Protein AF-A0A936IES3-F1 (afdb_monomer)

Radius of gyration: 21.07 Å; Cα contacts (8 Å, |Δi|>4): 165; chains: 1; bounding box: 53×54×76 Å

Structure (mmCIF, N/CA/C/O backbone):
data_AF-A0A936IES3-F1
#
_entry.id   AF-A0A936IES3-F1
#
loop_
_atom_site.group_PDB
_atom_site.id
_atom_site.type_symbol
_atom_site.label_atom_id
_atom_site.label_alt_id
_atom_site.label_comp_id
_atom_site.label_asym_id
_atom_site.label_entity_id
_atom_site.label_seq_id
_atom_site.pdbx_PDB_ins_code
_atom_site.Cartn_x
_atom_site.Cartn_y
_atom_site.Cartn_z
_atom_site.occupancy
_atom_site.B_iso_or_equiv
_atom_site.auth_seq_id
_atom_site.auth_comp_id
_atom_site.auth_asym_id
_atom_site.auth_atom_id
_atom_site.pdbx_PDB_model_num
ATOM 1 N N . MET A 1 1 ? 3.572 10.611 -37.520 1.00 47.16 1 MET A N 1
ATOM 2 C CA . MET A 1 1 ? 3.805 11.588 -36.434 1.00 47.16 1 MET A CA 1
ATOM 3 C C . MET A 1 1 ? 3.604 10.868 -35.112 1.00 47.16 1 MET A C 1
ATOM 5 O O . MET A 1 1 ? 2.482 10.482 -34.821 1.00 47.16 1 MET A O 1
ATOM 9 N N . ALA A 1 2 ? 4.682 10.572 -34.383 1.00 40.44 2 ALA A N 1
ATOM 10 C CA . ALA A 1 2 ? 4.589 9.908 -33.083 1.00 40.44 2 ALA A CA 1
ATOM 11 C C . ALA A 1 2 ? 4.249 10.953 -32.003 1.00 40.44 2 ALA A C 1
ATOM 13 O O . ALA A 1 2 ? 4.880 12.013 -32.000 1.00 40.44 2 ALA A O 1
ATOM 14 N N . PRO A 1 3 ? 3.271 10.705 -31.114 1.00 46.50 3 PRO A N 1
ATOM 15 C CA . PRO A 1 3 ? 2.960 11.635 -30.038 1.00 46.50 3 PRO A CA 1
ATOM 16 C C . PRO A 1 3 ? 4.157 11.778 -29.089 1.00 46.50 3 PRO A C 1
ATOM 18 O O . PRO A 1 3 ? 4.826 10.804 -28.738 1.00 46.50 3 PRO A O 1
ATOM 21 N N . SER A 1 4 ? 4.437 13.026 -28.713 1.00 42.66 4 SER A N 1
ATOM 22 C CA . SER A 1 4 ? 5.513 13.419 -27.803 1.00 42.66 4 SER A CA 1
ATOM 23 C C . SER A 1 4 ? 5.377 12.701 -26.458 1.00 42.66 4 SER A C 1
ATOM 25 O O . SER A 1 4 ? 4.359 12.830 -25.781 1.00 42.66 4 SER A O 1
ATOM 27 N N . ARG A 1 5 ? 6.430 11.982 -26.052 1.00 46.66 5 ARG A N 1
ATOM 28 C CA . ARG A 1 5 ? 6.528 11.235 -24.780 1.00 46.66 5 ARG A CA 1
ATOM 29 C C . ARG A 1 5 ? 6.300 12.108 -23.533 1.00 46.66 5 ARG A C 1
ATOM 31 O O . ARG A 1 5 ? 5.973 11.582 -22.477 1.00 46.66 5 ARG A O 1
ATOM 38 N N . PHE A 1 6 ? 6.405 13.431 -23.662 1.00 43.34 6 PHE A N 1
ATOM 39 C CA . PHE A 1 6 ? 6.117 14.380 -22.584 1.00 43.34 6 PHE A CA 1
ATOM 40 C C . PHE A 1 6 ? 4.616 14.571 -22.318 1.00 43.34 6 PHE A C 1
ATOM 42 O O . PHE A 1 6 ? 4.235 14.908 -21.200 1.00 43.34 6 PHE A O 1
ATOM 49 N N . ALA A 1 7 ? 3.751 14.316 -23.304 1.00 46.78 7 ALA A N 1
ATOM 50 C CA . ALA A 1 7 ? 2.308 14.502 -23.146 1.00 46.78 7 ALA A CA 1
ATOM 51 C C . ALA A 1 7 ? 1.671 13.435 -22.235 1.00 46.78 7 ALA A C 1
ATOM 53 O O . ALA A 1 7 ? 0.741 13.731 -21.490 1.00 46.78 7 ALA A O 1
ATOM 54 N N . THR A 1 8 ? 2.190 12.204 -22.252 1.00 49.03 8 THR A N 1
ATOM 55 C CA . THR A 1 8 ? 1.619 11.081 -21.489 1.00 49.03 8 THR A CA 1
ATOM 56 C C . THR A 1 8 ? 1.928 11.181 -19.994 1.00 49.03 8 THR A C 1
ATOM 58 O O . THR A 1 8 ? 1.065 10.910 -19.164 1.00 49.03 8 THR A O 1
ATOM 61 N N . LEU A 1 9 ? 3.132 11.640 -19.640 1.00 49.75 9 LEU A N 1
ATOM 62 C CA . LEU A 1 9 ? 3.552 11.797 -18.244 1.00 49.75 9 LEU A CA 1
ATOM 63 C C . LEU A 1 9 ? 2.843 12.989 -17.575 1.00 49.75 9 LEU A C 1
ATOM 65 O O . LEU A 1 9 ? 2.409 12.891 -16.430 1.00 49.75 9 LEU A O 1
ATOM 69 N N . ALA A 1 10 ? 2.620 14.077 -18.323 1.00 47.81 10 ALA A N 1
ATOM 70 C CA . ALA A 1 10 ? 1.832 15.219 -17.859 1.00 47.81 10 ALA A CA 1
ATOM 71 C C . ALA A 1 10 ? 0.357 14.854 -17.595 1.00 47.81 10 ALA A C 1
ATOM 73 O O . ALA A 1 10 ? -0.223 15.322 -16.616 1.00 47.81 10 ALA A O 1
ATOM 74 N N . ALA A 1 11 ? -0.238 13.984 -18.418 1.00 50.16 11 ALA A N 1
ATOM 75 C CA . ALA A 1 11 ? -1.617 13.532 -18.229 1.00 50.16 11 ALA A CA 1
ATOM 76 C C . ALA A 1 11 ? -1.787 12.655 -16.973 1.00 50.16 11 ALA A C 1
ATOM 78 O O . ALA A 1 11 ? -2.751 12.833 -16.232 1.00 50.16 11 ALA A O 1
ATOM 79 N N . ALA A 1 12 ? -0.833 11.762 -16.685 1.00 54.44 12 ALA A N 1
ATOM 80 C CA . ALA A 1 12 ? -0.876 10.921 -15.486 1.00 54.44 12 ALA A CA 1
ATOM 81 C C . ALA A 1 12 ? -0.745 11.745 -14.189 1.00 54.44 12 ALA A C 1
ATOM 83 O O . ALA A 1 12 ? -1.506 11.540 -13.243 1.00 54.44 12 ALA A O 1
ATOM 84 N N . VAL A 1 13 ? 0.156 12.737 -14.170 1.00 59.19 13 VAL A N 1
ATOM 85 C CA . VAL A 1 13 ? 0.314 13.658 -13.027 1.00 59.19 13 VAL A CA 1
ATOM 86 C C . VAL A 1 13 ? -0.929 14.536 -12.843 1.00 59.19 13 VAL A C 1
ATOM 88 O O . VAL A 1 13 ? -1.364 14.752 -11.712 1.00 59.19 13 VAL A O 1
ATOM 91 N N . ALA A 1 14 ? -1.552 14.994 -13.935 1.00 54.97 14 ALA A N 1
ATOM 92 C CA . ALA A 1 14 ? -2.797 15.759 -13.877 1.00 54.97 14 ALA A CA 1
ATOM 93 C C . ALA A 1 14 ? -3.980 14.922 -13.353 1.00 54.97 14 ALA A C 1
ATOM 95 O O . ALA A 1 14 ? -4.742 15.411 -12.521 1.00 54.97 14 ALA A O 1
ATOM 96 N N . CYS A 1 15 ? -4.105 13.650 -13.757 1.00 57.28 15 CYS A N 1
ATOM 97 C CA . CYS A 1 15 ? -5.107 12.735 -13.196 1.00 57.28 15 CYS A CA 1
ATOM 98 C C . CYS A 1 15 ? -4.907 12.525 -11.690 1.00 57.28 15 CYS A C 1
ATOM 100 O O . CYS A 1 15 ? -5.875 12.582 -10.930 1.00 57.28 15 CYS A O 1
ATOM 102 N N . LEU A 1 16 ? -3.659 12.354 -11.243 1.00 55.56 16 LEU A N 1
ATOM 103 C CA . LEU A 1 16 ? -3.350 12.200 -9.822 1.00 55.56 16 LEU A CA 1
ATOM 104 C C . LEU A 1 16 ? -3.685 13.477 -9.027 1.00 55.56 16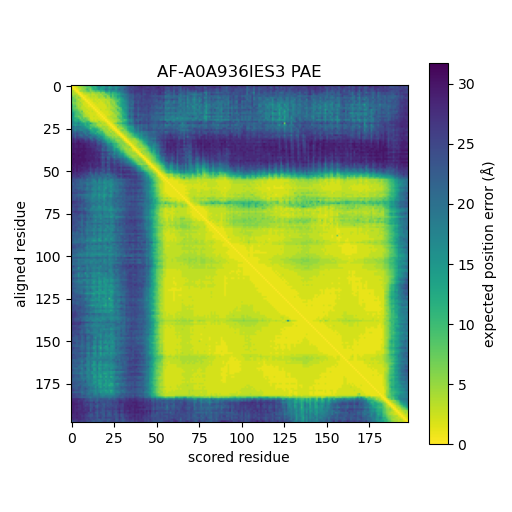 LEU A C 1
ATOM 106 O O . LEU A 1 16 ? -4.281 13.397 -7.954 1.00 55.56 16 LEU A O 1
ATOM 110 N N . ALA A 1 17 ? -3.389 14.658 -9.578 1.00 59.81 17 ALA A N 1
ATOM 111 C CA . ALA A 1 17 ? -3.727 15.943 -8.964 1.00 59.81 17 ALA A CA 1
ATOM 112 C C . ALA A 1 17 ? -5.247 16.208 -8.918 1.00 59.81 17 ALA A C 1
ATOM 114 O O . ALA A 1 17 ? -5.748 16.706 -7.910 1.00 59.81 17 ALA A O 1
ATOM 115 N N . CYS A 1 18 ? -6.004 15.836 -9.957 1.00 60.12 18 CYS A N 1
ATOM 116 C CA . CYS A 1 18 ? -7.467 15.960 -9.969 1.00 60.12 18 CYS A CA 1
ATOM 117 C C . CYS A 1 18 ? -8.143 15.055 -8.930 1.00 60.12 18 CYS A C 1
ATOM 119 O O . CYS A 1 18 ? -9.108 15.481 -8.292 1.00 60.12 18 CYS A O 1
ATOM 121 N N . LEU A 1 19 ? -7.614 13.848 -8.704 1.00 60.72 19 LEU A N 1
ATOM 122 C CA . LEU A 1 19 ? -8.103 12.950 -7.651 1.00 60.72 19 LEU A CA 1
ATOM 123 C C . LEU A 1 19 ? -7.824 13.485 -6.239 1.00 60.72 19 LEU A C 1
ATOM 125 O O . LEU A 1 19 ? -8.585 13.183 -5.325 1.00 60.72 19 LEU A O 1
ATOM 129 N N . ILE A 1 20 ? -6.765 14.279 -6.055 1.00 60.19 20 ILE A N 1
ATOM 130 C CA . ILE A 1 20 ? -6.471 14.971 -4.788 1.00 60.19 20 ILE A CA 1
ATOM 131 C C . ILE A 1 20 ? -7.358 16.222 -4.631 1.00 60.19 20 ILE A C 1
ATOM 133 O O . ILE A 1 20 ? -7.807 16.537 -3.533 1.00 60.19 20 ILE A O 1
ATOM 137 N N . ALA A 1 21 ? -7.653 16.937 -5.721 1.00 59.59 21 ALA A N 1
ATOM 138 C CA . ALA A 1 21 ? -8.464 18.156 -5.683 1.00 59.59 21 ALA A CA 1
ATOM 139 C C . ALA A 1 21 ? -9.969 17.897 -5.471 1.00 59.59 21 ALA A C 1
ATOM 141 O O . ALA A 1 21 ? -10.636 18.717 -4.837 1.00 59.59 21 ALA A O 1
ATOM 142 N N . CYS A 1 22 ? -10.507 16.765 -5.945 1.00 51.69 22 CYS A N 1
ATOM 143 C CA . CYS A 1 22 ? -11.919 16.417 -5.730 1.00 51.69 22 CYS A CA 1
ATOM 144 C C . CYS A 1 22 ? -12.267 16.198 -4.245 1.00 51.69 22 CYS A C 1
ATOM 146 O O . CYS A 1 22 ? -13.392 16.484 -3.840 1.00 51.69 22 CYS A O 1
ATOM 148 N N . GLU A 1 23 ? -11.307 15.789 -3.407 1.00 52.31 23 GLU A N 1
ATOM 149 C CA . GLU A 1 23 ? -11.530 15.576 -1.965 1.00 52.31 23 GLU A CA 1
ATOM 150 C C . GLU A 1 23 ? -11.876 16.875 -1.221 1.00 52.31 23 GLU A C 1
ATOM 152 O O . GLU A 1 23 ? -12.692 16.854 -0.307 1.00 52.31 23 GLU A O 1
ATOM 157 N N . ARG A 1 24 ? -11.378 18.036 -1.673 1.00 50.72 24 ARG A N 1
ATOM 158 C CA . ARG A 1 24 ? -11.738 19.335 -1.072 1.00 50.72 24 ARG A CA 1
ATOM 159 C C . ARG A 1 24 ? -13.185 19.767 -1.321 1.00 50.72 24 ARG A C 1
ATOM 161 O O . ARG A 1 24 ? -13.640 20.713 -0.684 1.00 50.72 24 ARG A O 1
ATOM 168 N N . SER A 1 25 ? -13.881 19.127 -2.259 1.00 51.06 25 SER A N 1
ATOM 169 C CA . SER A 1 25 ? -15.266 19.478 -2.600 1.00 51.06 25 SER A CA 1
ATOM 170 C C . SER A 1 25 ? -16.288 18.557 -1.929 1.00 51.06 25 SER A C 1
ATOM 172 O O . SER A 1 25 ? -17.390 19.006 -1.642 1.00 51.06 25 SER A O 1
ATOM 174 N N . ALA A 1 26 ? -15.921 17.311 -1.609 1.00 50.59 26 ALA A N 1
ATOM 175 C CA . ALA A 1 26 ? -16.837 16.328 -1.023 1.00 50.59 26 ALA A CA 1
ATOM 176 C C . ALA A 1 26 ? -17.137 16.551 0.475 1.00 50.59 26 ALA A C 1
ATOM 178 O O . ALA A 1 26 ? -18.173 16.108 0.960 1.00 50.59 26 ALA A O 1
ATOM 179 N N . GLU A 1 27 ? -16.292 17.288 1.206 1.00 46.22 27 GLU A N 1
ATOM 180 C CA . GLU A 1 27 ? -16.551 17.663 2.611 1.00 46.22 27 GLU A CA 1
ATOM 181 C C . GLU A 1 27 ? -17.688 18.693 2.784 1.00 46.22 27 GLU A C 1
ATOM 183 O O . GLU A 1 27 ? -18.076 18.984 3.913 1.00 46.22 27 GLU A O 1
ATOM 188 N N . ARG A 1 28 ? -18.246 19.252 1.696 1.00 47.03 28 ARG A N 1
ATOM 189 C CA . ARG A 1 28 ? -19.305 20.277 1.765 1.00 47.03 28 ARG A CA 1
ATOM 190 C C . ARG A 1 28 ? -20.744 19.771 1.659 1.00 47.03 28 ARG A C 1
ATOM 192 O O . ARG A 1 28 ? -21.631 20.533 2.024 1.00 47.03 28 ARG A O 1
ATOM 199 N N . ASP A 1 29 ? -20.979 18.528 1.239 1.00 46.00 29 ASP A N 1
ATOM 200 C CA . ASP A 1 29 ? -22.331 18.081 0.851 1.00 46.00 29 ASP A CA 1
ATOM 201 C C . ASP A 1 29 ? -22.924 16.949 1.715 1.00 46.00 29 ASP A C 1
ATOM 203 O O . ASP A 1 29 ? -24.025 16.471 1.445 1.00 46.00 29 ASP A O 1
ATOM 207 N N . ALA A 1 30 ? -22.262 16.520 2.794 1.00 48.06 30 ALA A N 1
ATOM 208 C CA . ALA A 1 30 ? -22.782 15.466 3.673 1.00 48.06 30 ALA A CA 1
ATOM 209 C C . ALA A 1 30 ? -23.765 16.010 4.732 1.00 48.06 30 ALA A C 1
ATOM 211 O O . ALA A 1 30 ? -23.515 15.928 5.934 1.00 48.06 30 ALA A O 1
ATOM 212 N N . ALA A 1 31 ? -24.885 16.579 4.286 1.00 48.09 31 ALA A N 1
ATOM 213 C CA . ALA A 1 31 ? -25.998 16.964 5.152 1.00 48.09 31 ALA A CA 1
ATOM 214 C C . ALA A 1 31 ? -27.356 16.879 4.432 1.00 48.09 31 ALA A C 1
ATOM 216 O O . ALA A 1 31 ? -28.075 17.869 4.415 1.00 48.09 31 ALA A O 1
ATOM 217 N N . ASP A 1 32 ? -27.739 15.732 3.851 1.00 50.56 32 ASP A N 1
ATOM 218 C CA . ASP A 1 32 ? -29.171 15.425 3.672 1.00 50.56 32 ASP A CA 1
ATOM 219 C C . ASP A 1 32 ? -29.483 13.947 3.352 1.00 50.56 32 ASP A C 1
ATOM 221 O O . ASP A 1 32 ? -28.793 13.321 2.551 1.00 50.56 32 ASP A O 1
ATOM 225 N N . GLY A 1 33 ? -30.579 13.445 3.943 1.00 42.09 33 GLY A N 1
ATOM 226 C CA . GLY A 1 33 ? -31.349 12.241 3.569 1.00 42.09 33 GLY A CA 1
ATOM 227 C C . GLY A 1 33 ? -30.698 10.864 3.811 1.00 42.09 33 GLY A C 1
ATOM 228 O O . GLY A 1 33 ? -29.603 10.584 3.362 1.00 42.09 33 GLY A O 1
ATOM 229 N N . GLY A 1 34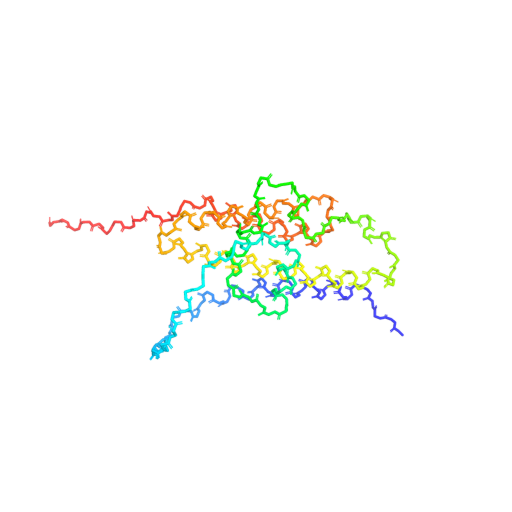 ? -31.300 9.864 4.460 1.00 46.00 34 GLY A N 1
ATOM 230 C CA . GLY A 1 34 ? -32.714 9.600 4.715 1.00 46.00 34 GLY A CA 1
ATOM 231 C C . GLY A 1 34 ? -33.088 8.169 4.274 1.00 46.00 34 GLY A C 1
ATOM 232 O O . GLY A 1 34 ? -33.369 7.954 3.108 1.00 46.00 34 GLY A O 1
ATOM 233 N N . ARG A 1 35 ? -33.105 7.226 5.237 1.00 48.88 35 ARG A N 1
ATOM 234 C CA . ARG A 1 35 ? -33.922 5.982 5.373 1.00 48.88 35 ARG A CA 1
ATOM 235 C C . ARG A 1 35 ? -34.228 5.079 4.149 1.00 48.88 35 ARG A C 1
ATOM 237 O O . ARG A 1 35 ? -34.972 5.476 3.266 1.00 48.88 35 ARG A O 1
ATOM 244 N N . ALA A 1 36 ? -33.950 3.771 4.288 1.00 41.72 36 ALA A N 1
ATOM 245 C CA . ALA A 1 36 ? -34.967 2.721 4.539 1.00 41.72 36 ALA A CA 1
ATOM 246 C C . ALA A 1 36 ? -34.342 1.313 4.682 1.00 41.72 36 ALA A C 1
ATOM 248 O O . ALA A 1 36 ? -33.506 0.903 3.884 1.00 41.72 36 ALA A O 1
ATOM 249 N N . SER A 1 37 ? -34.785 0.577 5.706 1.00 47.31 37 SER A N 1
ATOM 250 C CA . SER A 1 37 ? -34.392 -0.798 6.040 1.00 47.31 37 SER A CA 1
ATOM 251 C C . SER A 1 37 ? -35.241 -1.838 5.300 1.00 47.31 37 SER A C 1
ATOM 253 O O . SER A 1 37 ? -36.458 -1.688 5.211 1.00 47.31 37 SER A O 1
ATOM 255 N N . GLY A 1 38 ? -34.622 -2.947 4.888 1.00 44.62 38 GLY A N 1
ATOM 256 C CA . GLY A 1 38 ? -35.294 -4.203 4.545 1.00 44.62 38 GLY A CA 1
ATOM 257 C C . GLY A 1 38 ? -34.601 -5.377 5.256 1.00 44.62 38 GLY A C 1
ATOM 258 O O . GLY A 1 38 ? -33.371 -5.407 5.271 1.00 44.62 38 GLY A O 1
ATOM 259 N N . PRO A 1 39 ? -35.329 -6.323 5.880 1.00 53.03 39 PRO A N 1
ATOM 260 C CA . PRO A 1 39 ? -34.712 -7.457 6.559 1.00 53.03 39 PRO A CA 1
ATOM 261 C C . PRO A 1 39 ? -34.489 -8.617 5.578 1.00 53.03 39 PRO A C 1
ATOM 263 O O . PRO A 1 39 ? -35.431 -9.319 5.215 1.00 53.03 39 PRO A O 1
ATOM 266 N N . SER A 1 40 ? -33.237 -8.851 5.180 1.00 45.41 40 SER A N 1
ATOM 267 C CA . SER A 1 40 ? -32.835 -10.112 4.546 1.00 45.41 40 SER A CA 1
ATOM 268 C C . SER A 1 40 ? -32.318 -11.071 5.609 1.00 45.41 40 SER A C 1
ATOM 270 O O . SER A 1 40 ? -31.262 -10.870 6.202 1.00 45.41 40 SER A O 1
ATOM 272 N N . SER A 1 41 ? -33.096 -12.122 5.851 1.00 52.84 41 SER A N 1
ATOM 273 C CA . SER A 1 41 ? -32.687 -13.283 6.630 1.00 52.84 41 SER A CA 1
ATOM 274 C C . SER A 1 41 ? -31.651 -14.071 5.821 1.00 52.84 41 SER A C 1
ATOM 276 O O . SER A 1 41 ? -31.937 -14.524 4.711 1.00 52.84 41 SER A O 1
ATOM 278 N N . HIS A 1 42 ? -30.433 -14.205 6.344 1.00 45.97 42 HIS A N 1
ATOM 279 C CA . HIS A 1 42 ? -29.436 -15.139 5.830 1.00 45.97 42 HIS A CA 1
ATOM 280 C C . HIS A 1 42 ? -29.186 -16.230 6.861 1.00 45.97 42 HIS A C 1
ATOM 282 O O . HIS A 1 42 ? -28.892 -15.973 8.027 1.00 45.97 42 HIS A O 1
ATOM 288 N N . ALA A 1 43 ? -29.386 -17.458 6.391 1.00 43.09 43 ALA A N 1
ATOM 289 C CA . ALA A 1 43 ? -29.166 -18.689 7.113 1.00 43.09 43 ALA A CA 1
ATOM 290 C C . ALA A 1 43 ? -27.715 -18.764 7.597 1.00 43.09 43 ALA A C 1
ATOM 292 O O . ALA A 1 43 ? -26.775 -18.548 6.833 1.00 43.09 43 ALA A O 1
ATOM 293 N N . ALA A 1 44 ? -27.554 -19.090 8.877 1.00 47.38 44 ALA A N 1
ATOM 294 C CA . ALA A 1 44 ? -2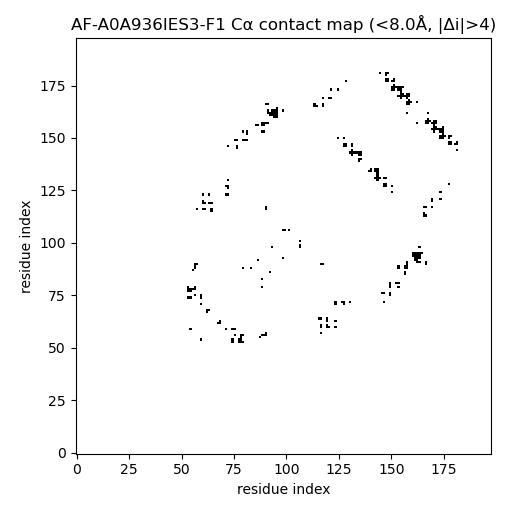6.269 -19.337 9.499 1.00 47.38 44 ALA A CA 1
ATOM 295 C C . ALA A 1 44 ? -25.612 -20.572 8.863 1.00 47.38 44 ALA A C 1
ATOM 297 O O . ALA A 1 44 ? -25.946 -21.712 9.187 1.00 47.38 44 ALA A O 1
ATOM 298 N N . ALA A 1 45 ? -24.666 -20.341 7.956 1.00 44.06 45 ALA A N 1
ATOM 299 C CA . ALA A 1 45 ? -23.686 -21.341 7.575 1.00 44.06 45 ALA A CA 1
ATOM 300 C C . ALA A 1 45 ? -22.617 -21.384 8.673 1.00 44.06 45 ALA A C 1
ATOM 302 O O . ALA A 1 45 ? -21.685 -20.584 8.700 1.00 44.06 45 ALA A O 1
ATOM 303 N N . THR A 1 46 ? -22.775 -22.313 9.614 1.00 51.19 46 THR A N 1
ATOM 304 C CA . THR A 1 46 ? -21.753 -22.660 10.607 1.00 51.19 46 THR A CA 1
ATOM 305 C C . THR A 1 46 ? -20.640 -23.456 9.921 1.00 51.19 46 THR A C 1
ATOM 307 O O . THR A 1 46 ? -20.529 -24.670 10.073 1.00 51.19 46 THR A O 1
ATOM 310 N N . GLY A 1 47 ? -19.839 -22.774 9.104 1.00 44.69 47 GLY A N 1
ATOM 311 C CA . GLY A 1 47 ? -18.540 -23.255 8.652 1.00 44.69 47 GLY A CA 1
ATOM 312 C C . GLY A 1 47 ? -17.475 -22.666 9.565 1.00 44.69 47 GLY A C 1
ATOM 313 O O . GLY A 1 47 ? -17.343 -21.449 9.640 1.00 44.69 47 GLY A O 1
ATOM 314 N N . ALA A 1 48 ? -16.745 -23.510 10.293 1.00 45.44 48 ALA A N 1
ATOM 315 C CA . ALA A 1 48 ? -15.574 -23.069 11.042 1.00 45.44 48 ALA A CA 1
ATOM 316 C C . ALA A 1 48 ? -14.613 -22.336 10.083 1.00 45.44 48 ALA A C 1
ATOM 318 O O . ALA A 1 48 ? -14.358 -22.868 8.997 1.00 45.44 48 ALA A O 1
ATOM 319 N N . PRO A 1 49 ? -14.097 -21.142 10.434 1.00 50.03 49 PRO A N 1
ATOM 320 C CA . PRO A 1 49 ? -13.199 -20.409 9.557 1.00 50.03 49 PRO A CA 1
ATOM 321 C C . PRO A 1 49 ? -11.935 -21.248 9.374 1.00 50.03 49 PRO A C 1
ATOM 323 O O . PRO A 1 49 ? -11.156 -21.446 10.308 1.00 50.03 49 PRO A O 1
ATOM 326 N N . ALA A 1 50 ? -11.755 -21.797 8.171 1.00 52.25 50 ALA A N 1
ATOM 327 C CA . ALA A 1 50 ? -10.466 -22.328 7.768 1.00 52.25 50 ALA A CA 1
ATOM 328 C C . ALA A 1 50 ? -9.461 -21.189 7.944 1.00 52.25 50 ALA A C 1
ATOM 330 O O . ALA A 1 50 ? -9.723 -20.082 7.483 1.00 52.25 50 ALA A O 1
ATOM 331 N N . ALA A 1 51 ? -8.364 -21.441 8.660 1.00 51.09 51 ALA A N 1
ATOM 332 C CA . ALA A 1 51 ? -7.324 -20.448 8.884 1.00 51.09 51 ALA A CA 1
ATOM 333 C C . ALA A 1 51 ? -6.845 -19.923 7.524 1.00 51.09 51 ALA A C 1
ATOM 335 O O . ALA A 1 51 ? -6.115 -20.607 6.803 1.00 51.09 51 ALA A O 1
ATOM 336 N N . THR A 1 52 ? -7.335 -18.743 7.142 1.00 58.88 52 THR A N 1
ATOM 337 C CA . THR A 1 52 ? -7.010 -18.108 5.872 1.00 58.88 52 THR A CA 1
ATOM 338 C C . THR A 1 52 ? -5.535 -17.770 5.928 1.00 58.88 52 THR A C 1
ATOM 340 O O . THR A 1 52 ? -5.118 -16.928 6.721 1.00 58.88 52 THR A O 1
ATOM 343 N N . GLN A 1 53 ? -4.729 -18.480 5.141 1.00 65.19 53 GLN A N 1
ATOM 344 C CA . GLN A 1 53 ? -3.310 -18.174 5.056 1.00 65.19 53 GLN A CA 1
ATOM 345 C C . GLN A 1 53 ? -3.131 -16.715 4.607 1.00 65.19 53 GLN A C 1
ATOM 347 O O . GLN A 1 53 ? -3.888 -16.266 3.735 1.00 65.19 53 GLN A O 1
ATOM 352 N N . PRO A 1 54 ? -2.149 -15.988 5.172 1.00 72.25 54 PRO A N 1
ATOM 353 C CA . PRO A 1 54 ? -1.796 -14.646 4.726 1.00 72.25 54 PRO A CA 1
ATOM 354 C C . PRO A 1 54 ? -1.591 -14.638 3.213 1.00 72.25 54 PRO A C 1
ATOM 356 O O . PRO A 1 54 ? -0.769 -15.394 2.687 1.00 72.25 54 PRO A O 1
ATOM 359 N N . ARG A 1 55 ? -2.369 -13.823 2.498 1.00 82.00 55 ARG A N 1
ATOM 360 C CA . ARG A 1 55 ? -2.188 -13.656 1.054 1.00 82.00 55 ARG A CA 1
ATOM 361 C C . ARG A 1 55 ? -1.091 -12.625 0.797 1.00 82.00 55 ARG A C 1
ATOM 363 O O . ARG A 1 55 ? -1.045 -11.626 1.509 1.00 82.00 55 ARG A O 1
ATOM 370 N N . PRO A 1 56 ? -0.239 -12.822 -0.219 1.00 88.44 56 PRO A N 1
ATOM 371 C CA . PRO A 1 56 ? 0.703 -11.798 -0.651 1.00 88.44 56 PRO A CA 1
ATOM 372 C C . PRO A 1 56 ? 0.006 -10.477 -1.016 1.00 88.44 56 PRO A C 1
ATOM 374 O O . PRO A 1 56 ? -1.123 -10.469 -1.515 1.00 88.44 56 PRO A O 1
ATOM 377 N N . LEU A 1 57 ? 0.685 -9.352 -0.781 1.00 91.19 57 LEU A N 1
ATOM 378 C CA . LEU A 1 57 ? 0.148 -8.010 -1.035 1.00 91.19 57 LEU A CA 1
ATOM 379 C C . LEU A 1 57 ? -0.242 -7.791 -2.504 1.00 91.19 57 LEU A C 1
ATOM 381 O O . LEU A 1 57 ? -1.258 -7.161 -2.782 1.00 91.19 57 LEU A O 1
ATOM 385 N N . ASP A 1 58 ? 0.564 -8.282 -3.443 1.00 91.38 58 ASP A N 1
ATOM 386 C CA . ASP A 1 58 ? 0.312 -8.137 -4.878 1.00 91.38 58 ASP A CA 1
ATOM 387 C C . ASP A 1 58 ? -0.995 -8.819 -5.298 1.00 91.38 58 ASP A C 1
ATOM 389 O O . ASP A 1 58 ? -1.761 -8.236 -6.062 1.00 91.38 58 ASP A O 1
ATOM 393 N N . VAL A 1 59 ? -1.304 -9.982 -4.717 1.00 92.06 59 VAL A N 1
ATOM 394 C CA . VAL A 1 59 ? -2.585 -10.675 -4.918 1.00 92.06 59 VAL A CA 1
ATOM 395 C C . VAL A 1 59 ? -3.752 -9.835 -4.401 1.00 92.06 59 VAL A C 1
ATOM 397 O O . VAL A 1 59 ? -4.748 -9.684 -5.104 1.00 92.06 59 VAL A O 1
ATOM 400 N N . LEU A 1 60 ? -3.632 -9.240 -3.209 1.00 92.12 60 LEU A N 1
ATOM 401 C CA . LEU A 1 60 ? -4.682 -8.365 -2.668 1.00 92.12 60 LEU A CA 1
ATOM 402 C C . LEU A 1 60 ? -4.925 -7.135 -3.550 1.00 92.12 60 LEU A C 1
ATOM 404 O O . LEU A 1 60 ? -6.068 -6.725 -3.752 1.00 92.12 60 LEU A O 1
ATOM 408 N N . VAL A 1 61 ? -3.856 -6.547 -4.088 1.00 93.94 61 VAL A N 1
ATOM 409 C CA . VAL A 1 61 ? -3.955 -5.407 -5.005 1.00 93.94 61 VAL A CA 1
ATOM 410 C C . VAL A 1 61 ? -4.606 -5.821 -6.326 1.00 93.94 61 VAL A C 1
ATOM 412 O O . VAL A 1 61 ? -5.469 -5.098 -6.824 1.00 93.94 61 VAL A O 1
ATOM 415 N N . ASP A 1 62 ? -4.244 -6.977 -6.880 1.00 92.31 62 ASP A N 1
ATOM 416 C CA . ASP A 1 62 ? -4.843 -7.491 -8.115 1.00 92.31 62 ASP A CA 1
ATOM 417 C C . ASP A 1 62 ? -6.341 -7.800 -7.934 1.00 92.31 62 ASP A C 1
ATOM 419 O O . ASP A 1 62 ? -7.155 -7.436 -8.784 1.00 92.31 62 ASP A O 1
ATOM 423 N N . GLU A 1 63 ? -6.731 -8.393 -6.802 1.00 90.81 63 GLU A N 1
ATOM 424 C CA . GLU A 1 63 ? -8.135 -8.629 -6.434 1.00 90.81 63 GLU A CA 1
ATOM 425 C C . GLU A 1 63 ? -8.921 -7.320 -6.312 1.00 90.81 63 GLU A C 1
ATOM 427 O O . GLU A 1 63 ? -10.041 -7.209 -6.821 1.00 90.81 63 GLU A O 1
ATOM 432 N N . TRP A 1 64 ? -8.322 -6.301 -5.693 1.00 91.12 64 TRP A N 1
ATOM 433 C CA . TRP A 1 64 ? -8.928 -4.977 -5.589 1.00 91.12 64 TRP A CA 1
ATOM 434 C C . TRP A 1 64 ? -9.166 -4.348 -6.963 1.00 91.12 64 TRP A C 1
ATOM 436 O O . TRP A 1 64 ? -10.261 -3.852 -7.242 1.00 91.12 64 TRP A O 1
ATOM 446 N N . VAL A 1 65 ? -8.162 -4.402 -7.843 1.00 88.69 65 VAL A N 1
ATOM 447 C CA . VAL A 1 65 ? -8.266 -3.916 -9.229 1.00 88.69 65 VAL A CA 1
ATOM 448 C C . VAL A 1 65 ? -9.327 -4.700 -10.010 1.00 88.69 65 VAL A C 1
ATOM 450 O O . VAL A 1 65 ? -10.022 -4.120 -10.845 1.00 88.69 65 VAL A O 1
ATOM 453 N N . ALA A 1 66 ? -9.515 -5.985 -9.701 1.00 88.50 66 ALA A N 1
ATOM 454 C CA . ALA A 1 66 ? -10.579 -6.821 -10.255 1.00 88.50 66 ALA A CA 1
ATOM 455 C C . ALA A 1 66 ? -11.975 -6.562 -9.642 1.00 88.50 66 ALA A C 1
ATOM 457 O O . ALA A 1 66 ? -12.943 -7.210 -10.041 1.00 88.50 66 ALA A O 1
ATOM 458 N N . GLY A 1 67 ? -12.103 -5.625 -8.695 1.00 88.19 67 GLY A N 1
ATOM 459 C CA . GLY A 1 67 ? -13.373 -5.238 -8.071 1.00 88.19 67 GLY A CA 1
ATOM 460 C C . GLY A 1 67 ? -13.759 -6.046 -6.829 1.00 88.19 67 GLY A C 1
ATOM 461 O O . GLY A 1 67 ? -14.870 -5.890 -6.328 1.00 88.19 67 GLY A O 1
ATOM 462 N N . GLN A 1 68 ? -12.869 -6.888 -6.298 1.00 88.31 68 GLN A N 1
ATOM 463 C CA . GLN A 1 68 ? -13.128 -7.703 -5.106 1.00 88.31 68 GLN A CA 1
ATOM 464 C C . GLN A 1 68 ? -12.731 -6.950 -3.829 1.00 88.31 68 GLN A C 1
ATOM 466 O O . GLN A 1 68 ? -11.695 -7.223 -3.223 1.00 88.31 68 GLN A O 1
ATOM 471 N N . GLN A 1 69 ? -13.550 -5.977 -3.429 1.00 87.62 69 GLN A N 1
ATOM 472 C CA . GLN A 1 69 ? -13.202 -4.980 -2.402 1.00 87.62 69 GLN A CA 1
ATOM 473 C C . GLN A 1 69 ? -13.654 -5.333 -0.971 1.00 87.62 69 GLN A C 1
ATOM 475 O O . GLN A 1 69 ? -13.278 -4.643 -0.025 1.00 87.62 69 GLN A O 1
ATOM 480 N N . GLU A 1 70 ? -14.444 -6.392 -0.792 1.00 81.56 70 GLU A N 1
ATOM 481 C CA . GLU A 1 70 ? -15.049 -6.759 0.502 1.00 81.56 70 GLU A CA 1
ATOM 482 C C . GLU A 1 70 ? -13.986 -7.121 1.556 1.00 81.56 70 GLU A C 1
ATOM 484 O O . GLU A 1 70 ? -13.019 -7.810 1.257 1.00 81.56 70 GLU A O 1
ATOM 489 N N . ASP A 1 71 ? -14.105 -6.649 2.794 1.00 85.19 71 ASP A N 1
ATOM 490 C CA . ASP A 1 71 ? -13.184 -7.006 3.891 1.00 85.19 71 ASP A CA 1
ATOM 491 C C . ASP A 1 71 ? -11.694 -6.700 3.629 1.00 85.19 71 ASP A C 1
ATOM 493 O O . ASP A 1 71 ? -10.798 -7.328 4.196 1.00 85.19 71 ASP A O 1
ATOM 497 N N . VAL A 1 72 ? -11.388 -5.720 2.767 1.00 83.56 72 VAL A N 1
ATOM 498 C CA . VAL A 1 72 ? -9.997 -5.399 2.403 1.00 83.56 72 VAL A CA 1
ATOM 499 C C . VAL A 1 72 ? -9.134 -5.041 3.615 1.00 83.56 72 VAL A C 1
ATOM 501 O O . VAL A 1 72 ? -7.964 -5.404 3.654 1.00 83.56 72 VAL A O 1
ATOM 504 N N . ALA A 1 73 ? -9.697 -4.362 4.618 1.00 83.94 73 ALA A N 1
ATOM 505 C CA . ALA A 1 73 ? -8.965 -3.962 5.816 1.00 83.94 73 ALA A CA 1
ATOM 506 C C . ALA A 1 73 ? -8.559 -5.181 6.657 1.00 83.94 73 ALA A C 1
ATOM 508 O O . ALA A 1 73 ? -7.418 -5.269 7.105 1.00 83.94 73 ALA A O 1
ATOM 509 N N . GLU A 1 74 ? -9.464 -6.150 6.816 1.00 87.75 74 GLU A N 1
ATOM 510 C CA . GLU A 1 74 ? -9.183 -7.404 7.519 1.00 87.75 74 GLU A CA 1
ATOM 511 C C . GLU A 1 74 ? -8.165 -8.248 6.748 1.00 87.75 74 GLU A C 1
ATOM 513 O O . GLU A 1 74 ? -7.184 -8.729 7.320 1.00 87.75 74 GLU A O 1
ATOM 518 N N . ARG A 1 75 ? -8.337 -8.361 5.427 1.00 88.12 75 ARG A N 1
ATOM 519 C CA . ARG A 1 75 ? -7.401 -9.087 4.561 1.00 88.12 75 ARG A CA 1
ATOM 520 C C . ARG A 1 75 ? -6.012 -8.447 4.553 1.00 88.12 75 ARG A C 1
ATOM 522 O O . ARG A 1 75 ? -5.018 -9.168 4.601 1.00 88.12 75 ARG A O 1
ATOM 529 N N . LEU A 1 76 ? -5.930 -7.117 4.552 1.00 88.00 76 LEU A N 1
ATOM 530 C CA . LEU A 1 76 ? -4.663 -6.391 4.635 1.00 88.00 76 LEU A CA 1
ATOM 531 C C . LEU A 1 76 ? -3.979 -6.606 5.989 1.00 88.00 76 LEU A C 1
ATOM 533 O O . LEU A 1 76 ? -2.778 -6.858 6.017 1.00 88.00 76 LEU A O 1
ATOM 537 N N . LEU A 1 77 ? -4.733 -6.556 7.092 1.00 87.88 77 LEU A N 1
ATOM 538 C CA . LEU A 1 77 ? -4.226 -6.865 8.434 1.00 87.88 77 LEU A CA 1
ATOM 539 C C . LEU A 1 77 ? -3.671 -8.292 8.521 1.00 87.88 77 LEU A C 1
ATOM 541 O O . LEU A 1 77 ? -2.638 -8.506 9.147 1.00 87.88 77 LEU A O 1
ATOM 545 N N . ALA A 1 78 ? -4.334 -9.257 7.881 1.00 86.75 78 ALA A N 1
ATOM 546 C CA . ALA A 1 78 ? -3.872 -10.642 7.840 1.00 86.75 78 ALA A CA 1
ATOM 547 C C . ALA A 1 78 ? -2.640 -10.840 6.937 1.00 86.75 78 ALA A C 1
ATOM 549 O O . ALA A 1 78 ? -1.835 -11.734 7.188 1.00 86.75 78 ALA A O 1
ATOM 550 N N . ALA A 1 79 ? -2.504 -10.037 5.879 1.00 84.25 79 ALA A N 1
ATOM 551 C CA . ALA A 1 79 ? -1.423 -10.138 4.902 1.00 84.25 79 ALA A CA 1
ATOM 552 C C . ALA A 1 79 ? -0.141 -9.409 5.317 1.00 84.25 79 ALA A C 1
ATOM 554 O O . ALA A 1 79 ? 0.959 -9.847 4.980 1.00 84.25 79 ALA A O 1
ATOM 555 N N . VAL A 1 80 ? -0.271 -8.277 6.008 1.00 88.44 80 VAL A N 1
ATOM 556 C CA . VAL A 1 80 ? 0.852 -7.394 6.322 1.00 88.44 80 VAL A CA 1
ATOM 557 C C . VAL A 1 80 ? 1.211 -7.525 7.793 1.00 88.44 80 VAL A C 1
ATOM 559 O O . VAL A 1 80 ? 0.648 -6.861 8.662 1.00 88.44 80 VAL A O 1
ATOM 562 N N . ASP A 1 81 ? 2.223 -8.343 8.045 1.00 89.62 81 ASP A N 1
ATOM 563 C CA . ASP A 1 81 ? 2.899 -8.420 9.331 1.00 89.62 81 ASP A CA 1
ATOM 564 C C . ASP A 1 81 ? 4.082 -7.433 9.367 1.00 89.62 81 ASP A C 1
ATOM 566 O O . ASP A 1 81 ? 4.989 -7.484 8.531 1.00 89.62 81 ASP A O 1
ATOM 570 N N . CYS A 1 82 ? 4.070 -6.507 10.331 1.00 89.94 82 CYS A N 1
ATOM 571 C CA . CYS A 1 82 ? 5.124 -5.506 10.530 1.00 89.94 82 CYS A CA 1
ATOM 572 C C . CYS A 1 82 ? 6.468 -6.116 10.975 1.00 89.94 82 CYS A C 1
ATOM 574 O O . CYS A 1 82 ? 7.510 -5.489 10.769 1.00 89.94 82 CYS A O 1
ATOM 576 N N . GLU A 1 83 ? 6.479 -7.346 11.484 1.00 91.50 83 GLU A N 1
ATOM 577 C CA . GLU A 1 83 ? 7.712 -8.053 11.862 1.00 91.50 83 GLU A CA 1
ATOM 578 C C . GLU A 1 83 ? 8.338 -8.819 10.687 1.00 91.50 83 GLU A C 1
ATOM 580 O O . GLU A 1 83 ? 9.508 -9.204 10.730 1.00 91.50 83 GLU A O 1
ATOM 585 N N . SER A 1 84 ? 7.587 -9.010 9.600 1.00 88.31 84 SER A N 1
ATOM 586 C CA . SER A 1 84 ? 8.099 -9.668 8.399 1.00 88.31 84 SER A CA 1
ATOM 587 C C . SER A 1 84 ? 9.212 -8.848 7.715 1.00 88.31 84 SER A C 1
ATOM 589 O O . SER A 1 84 ? 9.303 -7.628 7.892 1.00 88.31 84 SER A O 1
ATOM 591 N N . PRO A 1 85 ? 10.076 -9.479 6.899 1.00 92.19 85 PRO A N 1
ATOM 592 C CA . PRO A 1 85 ? 11.064 -8.756 6.101 1.00 92.19 85 PRO A CA 1
ATOM 593 C C . PRO A 1 85 ? 10.410 -7.701 5.199 1.00 92.19 85 PRO A C 1
ATOM 595 O O . PRO A 1 85 ? 9.295 -7.888 4.704 1.00 92.19 85 PRO A O 1
ATOM 598 N N . VAL A 1 86 ? 11.109 -6.589 4.962 1.00 93.25 86 VAL A N 1
ATOM 599 C CA . VAL A 1 86 ? 10.606 -5.462 4.155 1.00 93.25 86 VAL A CA 1
ATOM 600 C C . VAL A 1 86 ? 10.196 -5.916 2.752 1.00 93.25 86 VAL A C 1
ATOM 602 O O . VAL A 1 86 ? 9.180 -5.465 2.227 1.00 93.25 86 VAL A O 1
ATOM 605 N N . GLU A 1 87 ? 10.937 -6.856 2.174 1.00 91.38 87 GLU A N 1
ATOM 606 C CA . GLU A 1 87 ? 10.720 -7.413 0.842 1.00 91.38 87 GLU A CA 1
ATOM 607 C C . GLU A 1 87 ? 9.361 -8.107 0.712 1.00 91.38 87 GLU A C 1
ATOM 609 O O . GLU A 1 87 ? 8.732 -8.008 -0.338 1.00 91.38 87 GLU A O 1
ATOM 614 N N . ALA A 1 88 ? 8.871 -8.749 1.778 1.00 90.62 88 ALA A N 1
ATOM 615 C CA . ALA A 1 88 ? 7.572 -9.424 1.781 1.00 90.62 88 ALA A CA 1
ATOM 616 C C . ALA A 1 88 ? 6.387 -8.440 1.741 1.00 90.62 88 ALA A C 1
ATOM 618 O O . ALA A 1 88 ? 5.268 -8.822 1.407 1.00 90.62 88 ALA A O 1
ATOM 619 N N . ARG A 1 89 ? 6.633 -7.167 2.071 1.00 93.44 89 ARG A N 1
ATOM 620 C CA . ARG A 1 89 ? 5.632 -6.088 2.084 1.00 93.44 89 ARG A CA 1
ATOM 621 C C . ARG A 1 89 ? 5.752 -5.141 0.890 1.00 93.44 89 ARG A C 1
ATOM 623 O O . ARG A 1 89 ? 4.972 -4.192 0.776 1.00 93.44 89 ARG A O 1
ATOM 630 N N . ARG A 1 90 ? 6.742 -5.344 0.021 1.00 94.88 90 ARG A N 1
ATOM 631 C CA . ARG A 1 90 ? 6.941 -4.521 -1.172 1.00 94.88 90 ARG A CA 1
ATOM 632 C C . ARG A 1 90 ? 5.988 -4.949 -2.276 1.00 94.88 90 ARG A C 1
ATOM 634 O O . ARG A 1 90 ? 5.845 -6.130 -2.566 1.00 94.88 90 ARG A O 1
ATOM 641 N N . LEU A 1 91 ? 5.381 -3.967 -2.933 1.00 94.69 91 LEU A N 1
ATOM 642 C CA . LEU A 1 91 ? 4.585 -4.192 -4.136 1.00 94.69 91 LEU A CA 1
ATOM 643 C C . LEU A 1 91 ? 5.481 -4.543 -5.334 1.00 94.69 91 LEU A C 1
ATOM 645 O O . LEU A 1 91 ? 5.111 -5.354 -6.177 1.00 94.69 91 LEU A O 1
ATOM 649 N N . TYR A 1 92 ? 6.660 -3.920 -5.395 1.00 94.44 92 TYR A N 1
ATOM 650 C CA . TYR A 1 92 ? 7.705 -4.195 -6.374 1.00 94.44 92 TYR A CA 1
ATOM 651 C C . TYR A 1 92 ? 9.077 -4.054 -5.710 1.00 94.44 92 TYR A C 1
ATOM 653 O O . TYR A 1 92 ? 9.305 -3.113 -4.955 1.00 94.44 92 TYR A O 1
ATOM 661 N N . SER A 1 93 ? 9.995 -4.958 -6.045 1.00 93.81 93 SER A N 1
ATOM 662 C CA . SER A 1 93 ? 11.404 -4.919 -5.628 1.00 93.81 93 SER A CA 1
ATOM 663 C C . SER A 1 93 ? 12.274 -4.674 -6.858 1.00 93.81 93 SER A C 1
ATOM 665 O O . SER A 1 93 ? 12.884 -5.596 -7.393 1.00 93.81 93 SER A O 1
ATOM 667 N N . MET A 1 94 ? 12.225 -3.446 -7.371 1.00 96.88 94 MET A N 1
ATOM 668 C CA . MET A 1 94 ? 12.962 -3.012 -8.557 1.00 96.88 94 MET A CA 1
ATOM 669 C C . MET A 1 94 ? 13.252 -1.523 -8.435 1.00 96.88 94 MET A C 1
ATOM 671 O O . MET A 1 94 ? 12.321 -0.729 -8.313 1.00 96.88 94 MET A O 1
ATOM 675 N N . SER A 1 95 ? 14.522 -1.154 -8.508 1.00 97.81 95 SER A N 1
ATOM 676 C CA . SER A 1 95 ? 14.976 0.233 -8.470 1.00 97.81 95 SER A CA 1
ATOM 677 C C . SER A 1 95 ? 14.720 0.968 -9.790 1.00 97.81 95 SER A C 1
ATOM 679 O O . SER A 1 95 ? 14.548 0.367 -10.855 1.00 97.81 95 SER A O 1
ATOM 681 N N . GLU A 1 96 ? 14.746 2.301 -9.748 1.00 97.62 96 GLU A N 1
ATOM 682 C CA . GLU A 1 96 ? 14.585 3.133 -10.947 1.00 97.62 96 GLU A CA 1
ATOM 683 C C . GLU A 1 96 ? 15.653 2.859 -12.035 1.00 97.62 96 GLU A C 1
ATOM 685 O O . GLU A 1 96 ? 15.281 2.745 -13.206 1.00 97.62 96 GLU A O 1
ATOM 690 N N . PRO A 1 97 ? 16.959 2.685 -11.718 1.00 98.12 97 PRO A N 1
ATOM 691 C CA . PRO A 1 97 ? 17.957 2.322 -12.727 1.00 98.12 97 PRO A CA 1
ATOM 692 C C . PRO A 1 97 ? 17.701 0.955 -13.373 1.00 98.12 97 PRO A C 1
ATOM 694 O O . PRO A 1 97 ? 17.871 0.814 -14.585 1.00 98.12 97 PRO A O 1
ATOM 697 N N . GLU A 1 98 ? 17.268 -0.040 -12.591 1.00 98.19 98 GLU A N 1
ATOM 698 C CA . GLU A 1 98 ? 16.908 -1.365 -13.114 1.00 98.19 98 GLU A CA 1
ATOM 699 C C . GLU A 1 98 ? 15.708 -1.269 -14.055 1.00 98.19 98 GLU A C 1
ATOM 701 O O . GLU A 1 98 ? 15.741 -1.823 -15.155 1.00 98.19 98 GLU A O 1
ATOM 706 N N . PHE A 1 99 ? 14.686 -0.500 -13.675 1.00 97.81 99 PHE A N 1
ATOM 707 C CA . PHE A 1 99 ? 13.523 -0.249 -14.518 1.00 97.81 99 PHE A CA 1
ATOM 708 C C . PHE A 1 99 ? 13.895 0.479 -15.821 1.00 97.81 99 PHE A C 1
ATOM 710 O O . PHE A 1 99 ? 13.438 0.102 -16.906 1.00 97.81 99 PHE A O 1
ATOM 717 N N . ALA A 1 100 ? 14.767 1.489 -15.747 1.00 97.25 100 ALA A N 1
ATOM 718 C CA . ALA A 1 100 ? 15.237 2.245 -16.907 1.00 97.25 100 ALA A CA 1
ATOM 719 C C . ALA A 1 100 ? 16.064 1.392 -17.887 1.00 97.25 100 ALA A C 1
ATOM 721 O O . ALA A 1 100 ? 16.014 1.630 -19.098 1.00 97.25 100 ALA A O 1
ATOM 722 N N . ALA A 1 101 ? 16.783 0.382 -17.386 1.00 98.25 101 ALA A N 1
ATOM 723 C CA . ALA A 1 101 ? 17.577 -0.536 -18.201 1.00 98.25 101 ALA A CA 1
ATOM 724 C C . ALA A 1 101 ? 16.726 -1.503 -19.052 1.00 98.25 101 ALA A C 1
ATOM 726 O O . ALA A 1 101 ? 17.236 -2.095 -20.007 1.00 98.25 101 ALA A O 1
ATOM 727 N N . ILE A 1 102 ? 15.429 -1.657 -18.755 1.00 97.56 102 ILE A N 1
ATOM 728 C CA . ILE A 1 102 ? 14.524 -2.538 -19.507 1.00 97.56 102 ILE A CA 1
ATOM 729 C C . ILE A 1 102 ? 14.275 -1.965 -20.914 1.00 97.56 102 ILE A C 1
ATOM 731 O O . ILE A 1 102 ? 13.938 -0.783 -21.034 1.00 97.56 102 ILE A O 1
ATOM 735 N N . PRO A 1 103 ? 14.345 -2.775 -21.991 1.00 98.19 103 PRO A N 1
ATOM 736 C CA . PRO A 1 103 ? 14.012 -2.327 -23.343 1.00 98.19 103 PRO A CA 1
ATOM 737 C C . PRO A 1 103 ? 12.595 -1.745 -23.457 1.00 98.19 103 PRO A C 1
ATOM 739 O O . PRO A 1 103 ? 11.644 -2.300 -22.908 1.00 98.19 103 PRO A O 1
ATOM 742 N N . ASP A 1 104 ? 12.422 -0.683 -24.254 1.00 96.69 104 ASP A N 1
ATOM 743 C CA . ASP A 1 104 ? 11.152 0.054 -24.417 1.00 96.69 104 ASP A CA 1
ATOM 744 C C . ASP A 1 104 ? 9.922 -0.835 -24.683 1.00 96.69 104 ASP A C 1
ATOM 746 O O . ASP A 1 104 ? 8.814 -0.493 -24.266 1.00 96.69 104 ASP A O 1
ATOM 750 N N . ALA A 1 105 ? 10.092 -1.943 -25.413 1.00 96.69 105 ALA A N 1
ATOM 751 C CA . ALA A 1 105 ? 9.006 -2.866 -25.743 1.00 96.69 105 ALA A CA 1
ATOM 752 C C . ALA A 1 105 ? 8.493 -3.637 -24.515 1.00 96.69 105 ALA A C 1
ATOM 754 O O . ALA A 1 105 ? 7.287 -3.809 -24.372 1.00 96.69 105 ALA A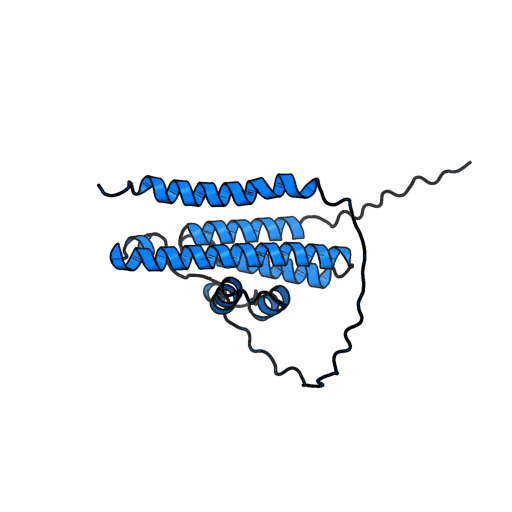 O 1
ATOM 755 N N . ALA A 1 106 ? 9.391 -4.050 -23.616 1.00 97.31 106 ALA A N 1
ATOM 756 C CA . ALA A 1 106 ? 9.048 -4.748 -22.377 1.00 97.31 106 ALA A CA 1
ATOM 757 C C . ALA A 1 106 ? 8.719 -3.773 -21.234 1.00 97.31 106 ALA A C 1
ATOM 759 O O . ALA A 1 106 ? 7.902 -4.077 -20.368 1.00 97.31 106 ALA A O 1
ATOM 760 N N . ARG A 1 107 ? 9.309 -2.571 -21.253 1.00 97.31 107 ARG A N 1
ATOM 761 C CA . ARG A 1 107 ? 9.105 -1.564 -20.207 1.00 97.31 107 ARG A CA 1
ATOM 762 C C . ARG A 1 107 ? 7.686 -1.000 -20.196 1.00 97.31 107 ARG A C 1
ATOM 764 O O . ARG A 1 107 ? 7.172 -0.706 -19.127 1.00 97.31 107 ARG A O 1
ATOM 771 N N . ARG A 1 108 ? 7.034 -0.865 -21.358 1.00 96.31 108 ARG A N 1
ATOM 772 C CA . ARG A 1 108 ? 5.654 -0.345 -21.456 1.00 96.31 108 ARG A CA 1
ATOM 773 C C . ARG A 1 108 ? 4.610 -1.184 -20.707 1.00 96.31 108 ARG A C 1
ATOM 775 O O . ARG A 1 108 ? 3.985 -0.630 -19.813 1.00 96.31 108 ARG A O 1
ATOM 782 N N . PRO A 1 109 ? 4.430 -2.487 -20.991 1.00 96.94 109 PRO A N 1
ATOM 783 C CA . PRO A 1 109 ? 3.446 -3.281 -20.256 1.00 96.94 109 PRO A CA 1
ATOM 784 C C . PRO A 1 109 ? 3.767 -3.360 -18.756 1.00 96.94 109 PRO A C 1
ATOM 786 O O . PRO A 1 109 ? 2.857 -3.348 -17.932 1.00 96.94 109 PRO A O 1
ATOM 789 N N . LEU A 1 110 ? 5.054 -3.371 -18.383 1.00 96.19 110 LEU A N 1
ATOM 790 C CA . LEU A 1 110 ? 5.454 -3.311 -16.978 1.00 96.19 110 LEU A CA 1
ATOM 791 C C . LEU A 1 110 ? 5.078 -1.970 -16.330 1.00 96.19 110 LEU A C 1
ATOM 793 O O . LEU A 1 110 ? 4.558 -1.961 -15.222 1.00 96.19 110 LEU A O 1
ATOM 797 N N . HIS A 1 111 ? 5.296 -0.848 -17.018 1.00 96.69 111 HIS A N 1
ATOM 798 C CA . HIS A 1 111 ? 4.867 0.474 -16.561 1.00 96.69 111 HIS A CA 1
ATOM 799 C C . HIS A 1 111 ? 3.354 0.522 -16.311 1.00 96.69 111 HIS A C 1
ATOM 801 O O . HIS A 1 111 ? 2.913 1.029 -15.278 1.00 96.69 111 HIS A O 1
ATOM 807 N N . ASP A 1 112 ? 2.561 -0.023 -17.236 1.00 96.06 112 ASP A N 1
ATOM 808 C CA . ASP A 1 112 ? 1.102 -0.064 -17.114 1.00 96.06 112 ASP A CA 1
ATOM 809 C C . ASP A 1 112 ? 0.681 -0.916 -15.906 1.00 96.06 112 ASP A C 1
ATOM 811 O O . ASP A 1 112 ? -0.151 -0.487 -15.106 1.00 96.06 112 ASP A O 1
ATOM 815 N N . SER A 1 113 ? 1.336 -2.064 -15.700 1.00 95.56 113 SER A N 1
ATOM 816 C CA . SER A 1 113 ? 1.148 -2.914 -14.516 1.00 95.56 113 SER A CA 1
ATOM 817 C C . SER A 1 113 ? 1.519 -2.200 -13.211 1.00 95.56 113 SER A C 1
ATOM 819 O O . SER A 1 113 ? 0.764 -2.244 -12.238 1.00 95.56 113 SER A O 1
ATOM 821 N N . ILE A 1 114 ? 2.664 -1.510 -13.166 1.00 96.00 114 ILE A N 1
ATOM 822 C CA . ILE A 1 114 ? 3.089 -0.731 -11.993 1.00 96.00 114 ILE A CA 1
ATOM 823 C C . ILE A 1 114 ? 2.062 0.363 -11.704 1.00 96.00 114 ILE A C 1
ATOM 825 O O . ILE A 1 114 ? 1.644 0.519 -10.559 1.00 96.00 114 ILE A O 1
ATOM 829 N N . THR A 1 115 ? 1.607 1.081 -12.729 1.00 96.56 115 THR A N 1
ATOM 830 C CA . THR A 1 115 ? 0.621 2.163 -12.593 1.00 96.56 115 THR A CA 1
ATOM 831 C C . THR A 1 115 ? -0.720 1.645 -12.072 1.00 96.56 115 THR A C 1
ATOM 833 O O . THR A 1 115 ? -1.286 2.222 -11.142 1.00 96.56 115 THR A O 1
ATOM 836 N N . ALA A 1 116 ? -1.221 0.536 -12.620 1.00 94.88 116 ALA A N 1
ATOM 837 C CA . ALA A 1 116 ? -2.481 -0.059 -12.185 1.00 94.88 116 ALA A CA 1
ATOM 838 C C . ALA A 1 116 ? -2.402 -0.538 -10.728 1.00 94.88 116 ALA A C 1
ATOM 840 O O . ALA A 1 116 ? -3.249 -0.177 -9.909 1.00 94.88 116 ALA A O 1
ATOM 841 N N . ARG A 1 117 ? -1.346 -1.281 -10.373 1.00 95.62 117 ARG A N 1
ATOM 842 C CA . ARG A 1 117 ? -1.177 -1.805 -9.011 1.00 95.62 117 ARG A CA 1
ATOM 843 C C . ARG A 1 117 ? -0.915 -0.708 -7.979 1.00 95.62 117 ARG A C 1
ATOM 845 O O . ARG A 1 117 ? -1.490 -0.746 -6.900 1.00 95.62 117 ARG A O 1
ATOM 852 N N . THR A 1 118 ? -0.101 0.301 -8.292 1.00 96.62 118 THR A N 1
ATOM 853 C CA . THR A 1 118 ? 0.116 1.443 -7.377 1.00 96.62 118 THR A CA 1
ATOM 854 C C . THR A 1 118 ? -1.165 2.251 -7.163 1.00 96.62 118 THR A C 1
ATOM 856 O O . THR A 1 118 ? -1.436 2.678 -6.041 1.00 96.62 118 THR A O 1
ATOM 859 N N . THR A 1 119 ? -2.002 2.385 -8.198 1.00 95.88 119 THR A N 1
ATOM 860 C CA . THR A 1 119 ? -3.349 2.966 -8.075 1.00 95.88 119 THR A CA 1
ATOM 861 C C . THR A 1 119 ? -4.243 2.127 -7.158 1.00 95.88 119 THR A C 1
ATOM 863 O O . THR A 1 119 ? -4.887 2.681 -6.267 1.00 95.88 119 THR A O 1
ATOM 866 N N . GLY A 1 120 ? -4.248 0.801 -7.329 1.00 95.19 120 GLY A N 1
ATOM 867 C CA . GLY A 1 120 ? -4.974 -0.123 -6.453 1.00 95.19 120 GLY A CA 1
ATOM 868 C C . GLY A 1 120 ? -4.512 -0.023 -4.997 1.00 95.19 120 GLY A C 1
ATOM 869 O O . GLY A 1 120 ? -5.331 0.163 -4.102 1.00 95.19 120 GLY A O 1
ATOM 870 N N . LEU A 1 121 ? -3.199 -0.028 -4.757 1.00 96.50 121 LEU A N 1
ATOM 871 C CA . LEU A 1 121 ? -2.615 0.138 -3.424 1.00 96.50 121 LEU A CA 1
ATOM 872 C C . LEU A 1 121 ? -3.021 1.472 -2.774 1.00 96.50 121 LEU A C 1
ATOM 874 O O . LEU A 1 121 ? -3.368 1.507 -1.594 1.00 96.50 121 LEU A O 1
ATOM 878 N N . LEU A 1 122 ? -3.023 2.568 -3.538 1.00 96.50 122 LEU A N 1
ATOM 879 C CA . LEU A 1 122 ? -3.478 3.869 -3.047 1.00 96.50 122 LEU A CA 1
ATOM 880 C C . LEU A 1 122 ? -4.957 3.834 -2.630 1.00 96.50 122 LEU A C 1
ATOM 882 O O . LEU A 1 122 ? -5.316 4.389 -1.590 1.00 96.50 122 LEU A O 1
ATOM 886 N N . GLN A 1 123 ? -5.813 3.185 -3.421 1.00 95.44 123 GLN A N 1
ATOM 887 C CA . GLN A 1 123 ? -7.237 3.032 -3.110 1.00 95.44 123 GLN A CA 1
ATOM 888 C C . GLN A 1 123 ? -7.462 2.163 -1.867 1.00 95.44 123 GLN A C 1
ATOM 890 O O . GLN A 1 123 ? -8.223 2.568 -0.989 1.00 95.44 123 GLN A O 1
ATOM 895 N N . ILE A 1 124 ? -6.744 1.041 -1.744 1.00 95.38 124 ILE A N 1
ATOM 896 C CA . ILE A 1 124 ? -6.748 0.196 -0.539 1.00 95.38 124 ILE A CA 1
ATOM 897 C C . ILE A 1 124 ? -6.352 1.023 0.687 1.00 95.38 124 ILE A C 1
ATOM 899 O O . ILE A 1 124 ? -7.045 1.005 1.705 1.00 95.38 124 ILE A O 1
ATOM 903 N N . GLY A 1 125 ? -5.273 1.802 0.582 1.00 95.94 125 GLY A N 1
ATOM 904 C CA . GLY A 1 125 ? -4.818 2.671 1.660 1.00 95.94 125 GLY A CA 1
ATOM 905 C C . GLY A 1 125 ? -5.866 3.698 2.090 1.00 95.94 125 GLY A C 1
ATOM 906 O O . GLY A 1 125 ? -6.084 3.890 3.284 1.00 95.94 125 GLY A O 1
ATOM 907 N N . ARG A 1 126 ? -6.569 4.319 1.134 1.00 95.31 126 ARG A N 1
ATOM 908 C CA . ARG A 1 126 ? -7.677 5.248 1.421 1.00 95.31 126 ARG A CA 1
ATOM 909 C C . ARG A 1 126 ? -8.845 4.557 2.121 1.00 95.31 126 ARG A C 1
ATOM 911 O O . ARG A 1 126 ? -9.331 5.088 3.116 1.00 95.31 126 ARG A O 1
ATOM 918 N N . ALA A 1 127 ? -9.256 3.384 1.643 1.00 94.44 127 ALA A N 1
ATOM 919 C CA . ALA A 1 127 ? -10.316 2.602 2.274 1.00 94.44 127 ALA A CA 1
ATOM 920 C C . ALA A 1 127 ? -9.949 2.236 3.722 1.00 94.44 127 ALA A C 1
ATOM 922 O O . ALA A 1 127 ? -10.755 2.402 4.632 1.00 94.44 127 ALA A O 1
ATOM 923 N N . CYS A 1 128 ? -8.697 1.841 3.963 1.00 95.06 128 CYS A N 1
ATOM 924 C CA . CYS A 1 128 ? -8.211 1.528 5.304 1.00 95.06 128 CYS A CA 1
ATOM 925 C C . CYS A 1 128 ? -8.153 2.764 6.222 1.00 95.06 128 CYS A C 1
ATOM 927 O O . CYS A 1 128 ? -8.464 2.657 7.404 1.00 95.06 128 CYS A O 1
ATOM 929 N N . LEU A 1 129 ? -7.801 3.948 5.705 1.00 95.62 129 LEU A N 1
ATOM 930 C CA . LEU A 1 129 ? -7.854 5.196 6.482 1.00 95.62 129 LEU A CA 1
ATOM 931 C C . LEU A 1 129 ? -9.294 5.559 6.881 1.00 95.62 129 LEU A C 1
ATOM 933 O O . LEU A 1 129 ? -9.533 5.946 8.024 1.00 95.62 129 LEU A O 1
ATOM 937 N N . GLN A 1 130 ? -10.248 5.416 5.957 1.00 94.75 130 GLN A N 1
ATOM 938 C CA . GLN A 1 130 ? -11.673 5.638 6.233 1.00 94.75 130 GLN A CA 1
ATOM 939 C C . GLN A 1 130 ? -12.197 4.646 7.276 1.00 94.75 130 GLN A C 1
ATOM 941 O O . GLN A 1 130 ? -12.881 5.039 8.220 1.00 94.75 130 GLN A O 1
ATOM 946 N N . GLU A 1 131 ? -11.819 3.376 7.149 1.00 94.00 131 GLU A N 1
ATOM 947 C CA . GLU A 1 131 ? -12.204 2.330 8.091 1.00 94.00 131 GLU A CA 1
ATOM 9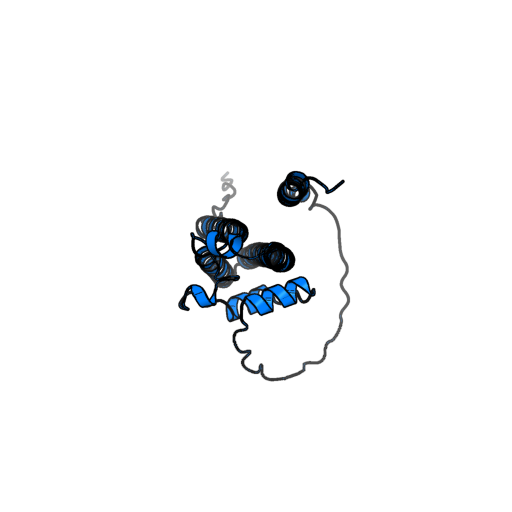48 C C . GLU A 1 131 ? -11.593 2.549 9.480 1.00 94.00 131 GLU A C 1
ATOM 950 O O . GLU A 1 131 ? -12.290 2.438 10.486 1.00 94.00 131 GLU A O 1
ATOM 955 N N . ALA A 1 132 ? -10.324 2.957 9.562 1.00 94.75 132 ALA A N 1
ATOM 956 C CA . ALA A 1 132 ? -9.698 3.318 10.831 1.00 94.75 132 ALA A CA 1
ATOM 957 C C . ALA A 1 132 ? -10.429 4.486 11.514 1.00 94.75 132 ALA A C 1
ATOM 959 O O . ALA A 1 132 ? -10.656 4.445 12.724 1.00 94.75 132 ALA A O 1
ATOM 960 N N . ALA A 1 133 ? -10.845 5.502 10.750 1.00 94.56 133 ALA A N 1
ATOM 961 C CA . ALA A 1 133 ? -11.644 6.606 11.278 1.00 94.56 133 ALA A CA 1
ATOM 962 C C . ALA A 1 133 ? -13.017 6.126 11.787 1.00 94.56 133 ALA A C 1
ATOM 964 O O . ALA A 1 133 ? -13.441 6.525 12.873 1.00 94.56 133 ALA A O 1
ATOM 965 N N . ARG A 1 134 ? -13.683 5.224 11.052 1.00 94.38 134 ARG A N 1
ATOM 966 C CA . ARG A 1 134 ? -14.958 4.613 11.462 1.00 94.38 134 ARG A CA 1
ATOM 967 C C . ARG A 1 134 ? -14.817 3.805 12.755 1.00 94.38 134 ARG A C 1
ATOM 969 O O . ARG A 1 134 ? -15.637 3.961 13.657 1.00 94.38 134 ARG A O 1
ATOM 976 N N . LEU A 1 135 ? -13.776 2.980 12.864 1.00 93.56 135 LEU A N 1
ATOM 977 C CA . LEU A 1 135 ? -13.468 2.196 14.066 1.00 93.56 135 LEU A CA 1
ATOM 978 C C . LEU A 1 135 ? -13.185 3.104 15.267 1.00 93.56 135 LEU A C 1
ATOM 980 O O . LEU A 1 135 ? -13.720 2.875 16.348 1.00 93.56 135 LEU A O 1
ATOM 984 N N . ALA A 1 136 ? -12.416 4.178 15.070 1.00 93.12 136 ALA A N 1
ATOM 985 C CA . ALA A 1 136 ? -12.150 5.156 16.120 1.00 93.12 136 ALA A CA 1
ATOM 986 C C . ALA A 1 136 ? -13.430 5.869 16.595 1.00 93.12 136 ALA A C 1
ATOM 988 O O . ALA A 1 136 ? -13.600 6.062 17.799 1.00 93.12 136 ALA A O 1
ATOM 989 N N . ALA A 1 137 ? -14.334 6.221 15.673 1.00 93.12 137 ALA A N 1
ATOM 990 C CA . ALA A 1 137 ? -15.635 6.815 15.990 1.00 93.12 137 ALA A CA 1
ATOM 991 C C . ALA A 1 137 ? -16.574 5.838 16.720 1.00 93.12 137 ALA A C 1
ATOM 993 O O . ALA A 1 137 ? -17.367 6.260 17.556 1.00 93.12 137 ALA A O 1
ATOM 994 N N . ALA A 1 138 ? -16.449 4.537 16.449 1.00 94.94 138 ALA A N 1
ATOM 995 C CA . ALA A 1 138 ? -17.123 3.465 17.182 1.00 94.94 138 ALA A CA 1
ATOM 996 C C . ALA A 1 138 ? -16.413 3.086 18.501 1.00 94.94 138 ALA A C 1
ATOM 998 O O . ALA A 1 138 ? -16.706 2.042 19.076 1.00 94.94 138 ALA A O 1
ATOM 999 N N . GLU A 1 139 ? -15.463 3.909 18.958 1.00 94.06 139 GLU A N 1
ATOM 1000 C CA . GLU A 1 139 ? -14.635 3.713 20.155 1.00 94.06 139 GLU A CA 1
ATOM 1001 C C . GLU A 1 139 ? -13.718 2.472 20.139 1.00 94.06 139 GLU A C 1
ATOM 1003 O O . GLU A 1 139 ? -12.986 2.234 21.103 1.00 94.06 139 GLU A O 1
ATOM 1008 N N . ASP A 1 140 ? -13.623 1.745 19.020 1.00 95.31 140 ASP A N 1
ATOM 1009 C CA . ASP A 1 140 ? -12.645 0.669 18.822 1.00 95.31 140 ASP A CA 1
ATOM 1010 C C . ASP A 1 140 ? -11.280 1.233 18.396 1.00 95.31 140 ASP A C 1
ATOM 1012 O O . ASP A 1 140 ? -10.768 1.054 17.283 1.00 95.31 140 ASP A O 1
ATOM 1016 N N . ARG A 1 141 ? -10.662 1.961 19.329 1.00 94.31 141 ARG A N 1
ATOM 1017 C CA . ARG A 1 141 ? -9.356 2.604 19.125 1.00 94.31 141 ARG A CA 1
ATOM 1018 C C . ARG A 1 141 ? -8.233 1.593 18.904 1.00 94.31 141 ARG A C 1
ATOM 1020 O O . ARG A 1 141 ? -7.251 1.917 18.239 1.00 94.31 141 ARG A O 1
ATOM 1027 N N . ALA A 1 142 ? -8.357 0.387 19.458 1.00 94.75 142 ALA A N 1
ATOM 1028 C CA . ALA A 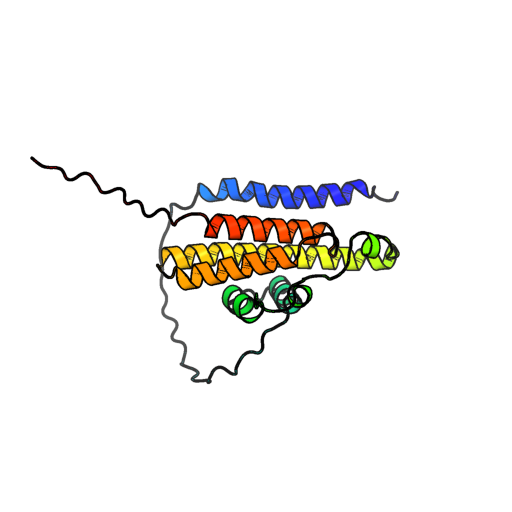1 142 ? -7.351 -0.657 19.305 1.00 94.75 142 ALA A CA 1
ATOM 1029 C C . ALA A 1 142 ? -7.333 -1.199 17.870 1.00 94.75 142 ALA A C 1
ATOM 1031 O O . ALA A 1 142 ? -6.259 -1.298 17.273 1.00 94.75 142 ALA A O 1
ATOM 1032 N N . ALA A 1 143 ? -8.500 -1.503 17.288 1.00 93.88 143 ALA A N 1
ATOM 1033 C CA . ALA A 1 143 ? -8.581 -1.925 15.893 1.00 93.88 143 ALA A CA 1
ATOM 1034 C C . ALA A 1 143 ? -8.160 -0.807 14.930 1.00 93.88 143 ALA A C 1
ATOM 1036 O O . ALA A 1 143 ? -7.342 -1.060 14.043 1.00 93.88 143 ALA A O 1
ATOM 1037 N N . ALA A 1 144 ? -8.624 0.428 15.157 1.00 94.75 144 ALA A N 1
ATOM 1038 C CA . ALA A 1 144 ? -8.214 1.586 14.363 1.00 94.75 144 ALA A CA 1
ATOM 1039 C C . ALA A 1 144 ? -6.687 1.760 14.350 1.00 94.75 144 ALA A C 1
ATOM 1041 O O . ALA A 1 144 ? -6.074 1.895 13.291 1.00 94.75 144 ALA A O 1
ATOM 1042 N N . ARG A 1 145 ? -6.055 1.697 15.530 1.00 95.56 145 ARG A N 1
ATOM 1043 C CA . ARG A 1 145 ? -4.603 1.824 15.672 1.00 95.56 145 ARG A CA 1
ATOM 1044 C C . ARG A 1 145 ? -3.848 0.724 14.932 1.00 95.56 145 ARG A C 1
ATOM 1046 O O . ARG A 1 145 ? -2.911 1.050 14.212 1.00 95.56 145 ARG A O 1
ATOM 1053 N N . ARG A 1 146 ? -4.266 -0.541 15.068 1.00 96.12 146 ARG A N 1
ATOM 1054 C CA . ARG A 1 146 ? -3.642 -1.665 14.347 1.00 96.12 146 ARG A CA 1
ATOM 1055 C C . ARG A 1 146 ? -3.676 -1.446 12.837 1.00 96.12 146 ARG A C 1
ATOM 1057 O O . ARG A 1 146 ? -2.653 -1.592 12.183 1.00 96.12 146 ARG A O 1
ATOM 1064 N N . LEU A 1 147 ? -4.821 -1.025 12.297 1.00 95.81 147 LEU A N 1
ATOM 1065 C CA . LEU A 1 147 ? -4.963 -0.762 10.864 1.00 95.81 147 LEU A CA 1
ATOM 1066 C C . LEU A 1 147 ? -4.039 0.368 10.385 1.00 95.81 147 LEU A C 1
ATOM 1068 O O . LEU A 1 147 ? -3.390 0.244 9.345 1.00 95.81 147 LEU A O 1
ATOM 1072 N N . LEU A 1 148 ? -3.923 1.449 11.161 1.00 96.69 148 LEU A N 1
ATOM 1073 C CA . LEU A 1 148 ? -2.999 2.544 10.857 1.00 96.69 148 LEU A CA 1
ATOM 1074 C C . LEU A 1 148 ? -1.528 2.118 10.970 1.00 96.69 148 LEU A C 1
ATOM 1076 O O . LEU A 1 148 ? -0.716 2.499 10.130 1.00 96.69 148 LEU A O 1
ATOM 1080 N N . GLU A 1 149 ? -1.163 1.317 11.971 1.00 96.38 149 GLU A N 1
ATOM 1081 C CA . GLU A 1 149 ? 0.194 0.775 12.107 1.00 96.38 149 GLU A CA 1
ATOM 1082 C C . GLU A 1 149 ? 0.550 -0.118 10.912 1.00 96.38 149 GLU A C 1
ATOM 1084 O O . GLU A 1 149 ? 1.617 0.065 10.323 1.00 96.38 149 GLU A O 1
ATOM 1089 N N . THR A 1 150 ? -0.374 -0.974 10.471 1.00 96.56 150 THR A N 1
ATOM 1090 C CA . THR A 1 150 ? -0.224 -1.777 9.253 1.00 96.56 150 THR A CA 1
ATOM 1091 C C . THR A 1 150 ? -0.015 -0.911 8.011 1.00 96.56 150 THR A C 1
ATOM 1093 O O . THR A 1 150 ? 0.925 -1.153 7.249 1.00 96.56 150 THR A O 1
ATOM 1096 N N . LEU A 1 151 ? -0.819 0.142 7.816 1.00 97.38 151 LEU A N 1
ATOM 1097 C CA . LEU A 1 151 ? -0.620 1.085 6.706 1.00 97.38 151 LEU A CA 1
ATOM 1098 C C . LEU A 1 151 ? 0.730 1.801 6.777 1.00 97.38 151 LEU A C 1
ATOM 1100 O O . LEU A 1 151 ? 1.366 2.017 5.744 1.00 97.38 151 LEU A O 1
ATOM 1104 N N . ARG A 1 152 ? 1.183 2.159 7.982 1.00 97.62 152 ARG A N 1
ATOM 1105 C CA . ARG A 1 152 ? 2.488 2.791 8.184 1.00 97.62 152 ARG A CA 1
ATOM 1106 C C . ARG A 1 152 ? 3.624 1.844 7.795 1.00 97.62 152 ARG A C 1
ATOM 1108 O O . ARG A 1 152 ? 4.482 2.257 7.020 1.00 97.62 152 ARG A O 1
ATOM 1115 N N . CYS A 1 153 ? 3.602 0.593 8.262 1.00 97.06 153 CYS A N 1
ATOM 1116 C CA . CYS A 1 153 ? 4.600 -0.426 7.906 1.00 97.06 153 CYS A CA 1
ATOM 1117 C C . CYS A 1 153 ? 4.618 -0.704 6.398 1.00 97.06 153 CYS A C 1
ATOM 1119 O O . CYS A 1 153 ? 5.679 -0.849 5.791 1.00 97.06 153 CYS A O 1
ATOM 1121 N N . LEU A 1 154 ? 3.438 -0.749 5.776 1.00 97.00 154 LEU A N 1
ATOM 1122 C CA . LEU A 1 154 ? 3.298 -0.927 4.336 1.00 97.00 154 LEU A CA 1
ATOM 1123 C C . LEU A 1 154 ? 3.878 0.259 3.556 1.00 97.00 154 LEU A C 1
ATOM 1125 O O . LEU A 1 154 ? 4.616 0.068 2.587 1.00 97.00 154 LEU A O 1
ATOM 1129 N N . GLY A 1 155 ? 3.573 1.481 3.997 1.00 97.62 155 GLY A N 1
ATOM 1130 C CA . GLY A 1 155 ? 4.133 2.702 3.432 1.00 97.62 155 GLY A CA 1
ATOM 1131 C C . GLY A 1 155 ? 5.652 2.760 3.573 1.00 97.62 155 GLY A C 1
ATOM 1132 O O . GLY A 1 155 ? 6.339 3.101 2.619 1.00 97.62 155 GLY A O 1
ATOM 1133 N N . GLU A 1 156 ? 6.189 2.368 4.728 1.00 97.88 156 GLU A N 1
ATOM 1134 C CA . GLU A 1 156 ? 7.631 2.279 4.973 1.00 97.88 156 GLU A CA 1
ATOM 1135 C C . GLU A 1 156 ? 8.321 1.262 4.057 1.00 97.88 156 GLU A C 1
ATOM 1137 O O . GLU A 1 156 ? 9.357 1.571 3.472 1.00 97.88 156 GLU A O 1
ATOM 1142 N N . ALA A 1 157 ? 7.727 0.081 3.867 1.00 97.19 157 ALA A N 1
ATOM 1143 C CA . ALA A 1 157 ? 8.311 -0.962 3.028 1.00 97.19 157 ALA A CA 1
ATOM 1144 C C . ALA A 1 157 ? 8.430 -0.562 1.548 1.00 97.19 157 ALA A C 1
ATOM 1146 O O . ALA A 1 157 ? 9.355 -0.997 0.860 1.00 97.19 157 ALA A O 1
ATOM 1147 N N . ASN A 1 158 ? 7.510 0.278 1.070 1.00 97.88 158 ASN A N 1
ATOM 1148 C CA . ASN A 1 158 ? 7.427 0.739 -0.316 1.00 97.88 158 ASN A CA 1
ATOM 1149 C C . ASN A 1 158 ? 8.121 2.093 -0.532 1.00 97.88 158 ASN A C 1
ATOM 1151 O O . ASN A 1 158 ? 7.698 2.856 -1.393 1.00 97.88 158 ASN A O 1
ATOM 1155 N N . ARG A 1 159 ? 9.162 2.405 0.249 1.00 97.62 159 ARG A N 1
ATOM 1156 C CA . ARG A 1 159 ? 9.981 3.617 0.113 1.00 97.62 159 ARG A CA 1
ATOM 1157 C C . ARG A 1 159 ? 11.449 3.287 -0.118 1.00 97.62 159 ARG A C 1
ATOM 1159 O O . ARG A 1 159 ? 11.915 2.210 0.256 1.00 97.62 159 ARG A O 1
ATOM 1166 N N . GLY A 1 160 ? 12.174 4.267 -0.648 1.00 96.56 160 GLY A N 1
ATOM 1167 C CA . GLY A 1 160 ? 13.626 4.210 -0.809 1.00 96.56 160 GLY A CA 1
ATOM 1168 C C . GLY A 1 160 ? 14.082 3.939 -2.244 1.00 96.56 160 GLY A C 1
ATOM 1169 O O . GLY A 1 160 ? 13.266 3.828 -3.158 1.00 96.56 160 GLY A O 1
ATOM 1170 N N . PRO A 1 161 ? 15.404 3.873 -2.471 1.00 96.94 161 PRO A N 1
ATOM 1171 C CA . PRO A 1 161 ? 15.972 3.740 -3.811 1.00 96.94 161 PRO A CA 1
ATOM 1172 C C . PRO A 1 161 ? 15.804 2.338 -4.417 1.00 96.94 161 PRO A C 1
ATOM 1174 O O . PRO A 1 161 ? 16.059 2.159 -5.607 1.00 96.94 161 PRO A O 1
ATOM 1177 N N . GLU A 1 162 ? 15.391 1.340 -3.632 1.00 97.38 162 GLU A N 1
ATOM 1178 C CA . GLU A 1 162 ? 15.199 -0.040 -4.098 1.00 97.38 162 GLU A CA 1
ATOM 1179 C C . GLU A 1 162 ? 13.841 -0.268 -4.784 1.00 97.38 162 GLU A C 1
ATOM 1181 O O . GLU A 1 162 ? 13.551 -1.383 -5.225 1.00 97.38 162 GLU A O 1
ATOM 1186 N N . VAL A 1 163 ? 13.001 0.767 -4.864 1.00 97.44 163 VAL A N 1
ATOM 1187 C CA . VAL A 1 163 ? 11.716 0.741 -5.567 1.00 97.44 163 VAL A CA 1
ATOM 1188 C C . VAL A 1 163 ? 11.674 1.832 -6.640 1.00 97.44 163 VAL A C 1
ATOM 1190 O O . VAL A 1 163 ? 12.373 2.842 -6.556 1.00 97.44 163 VAL A O 1
ATOM 1193 N N . VAL A 1 164 ? 10.848 1.641 -7.668 1.00 97.69 164 VAL A N 1
ATOM 1194 C CA . VAL A 1 164 ? 10.616 2.660 -8.702 1.00 97.69 164 VAL A CA 1
ATOM 1195 C C . VAL A 1 164 ? 9.941 3.893 -8.101 1.00 97.69 164 VAL A C 1
ATOM 1197 O O . VAL A 1 164 ? 9.154 3.783 -7.154 1.00 97.69 164 VAL A O 1
ATOM 1200 N N . LEU A 1 165 ? 10.184 5.068 -8.686 1.00 97.25 165 LEU A N 1
ATOM 1201 C CA . LEU A 1 165 ? 9.743 6.353 -8.127 1.00 97.25 165 LEU A CA 1
ATOM 1202 C C . LEU A 1 165 ? 8.233 6.399 -7.840 1.00 97.25 165 LEU A C 1
ATOM 1204 O O . LEU A 1 165 ? 7.804 6.945 -6.827 1.00 97.25 165 LEU A O 1
ATOM 1208 N N . LEU A 1 166 ? 7.411 5.817 -8.717 1.00 96.81 166 LEU A N 1
ATOM 1209 C CA . LEU A 1 166 ? 5.960 5.803 -8.524 1.00 96.81 166 LEU A CA 1
ATOM 1210 C C . LEU A 1 166 ? 5.545 5.014 -7.270 1.00 96.81 166 LEU A C 1
ATOM 1212 O O . LEU A 1 166 ? 4.622 5.426 -6.568 1.00 96.81 166 LEU A O 1
ATOM 1216 N N . VAL A 1 167 ? 6.234 3.908 -6.974 1.00 97.44 167 VAL A N 1
ATOM 1217 C CA . VAL A 1 167 ? 5.994 3.101 -5.769 1.00 97.44 167 VAL A CA 1
ATOM 1218 C C . VAL A 1 167 ? 6.447 3.871 -4.527 1.00 97.44 167 VAL A C 1
ATOM 1220 O O . VAL A 1 167 ? 5.664 3.957 -3.582 1.00 97.44 167 VAL A O 1
ATOM 1223 N N . ASP A 1 168 ? 7.622 4.517 -4.566 1.00 98.12 168 ASP A N 1
ATOM 1224 C CA . ASP A 1 168 ? 8.128 5.365 -3.467 1.00 98.12 168 ASP A CA 1
ATOM 1225 C C . ASP A 1 168 ? 7.147 6.486 -3.097 1.00 98.12 168 ASP A C 1
ATOM 1227 O O . ASP A 1 168 ? 6.838 6.694 -1.921 1.00 98.12 168 ASP A O 1
ATOM 1231 N N . LEU A 1 169 ? 6.585 7.174 -4.097 1.00 98.12 169 LEU A N 1
ATOM 1232 C CA . LEU A 1 169 ? 5.614 8.248 -3.873 1.00 98.12 169 LEU A CA 1
ATOM 1233 C C . LEU A 1 169 ? 4.339 7.750 -3.178 1.00 98.12 169 LEU A C 1
ATOM 1235 O O . LEU A 1 169 ? 3.840 8.412 -2.261 1.00 98.12 169 LEU A O 1
ATOM 1239 N N . VAL A 1 170 ? 3.815 6.589 -3.584 1.00 97.81 170 VAL A N 1
ATOM 1240 C CA . VAL A 1 170 ? 2.645 5.982 -2.930 1.00 97.81 170 VAL A CA 1
ATOM 1241 C C . VAL A 1 170 ? 2.999 5.508 -1.520 1.00 97.81 170 VAL A C 1
ATOM 1243 O O . VAL A 1 170 ? 2.253 5.799 -0.584 1.00 97.81 170 VAL A O 1
ATOM 1246 N N . GLY A 1 171 ? 4.151 4.857 -1.336 1.00 97.94 171 GLY A N 1
ATOM 1247 C CA . GLY A 1 171 ? 4.635 4.432 -0.021 1.00 97.94 171 GLY A CA 1
ATOM 1248 C C . GLY A 1 171 ? 4.773 5.607 0.950 1.00 97.94 171 GLY A C 1
ATOM 1249 O O . GLY A 1 171 ? 4.261 5.562 2.072 1.00 97.94 171 GLY A O 1
ATOM 1250 N N . LYS A 1 172 ? 5.367 6.715 0.491 1.00 98.19 172 LYS A N 1
ATOM 1251 C CA . LYS A 1 172 ? 5.469 7.970 1.246 1.00 98.19 172 LYS A CA 1
ATOM 1252 C C . LYS A 1 172 ? 4.101 8.513 1.651 1.00 98.19 172 LYS A C 1
ATOM 1254 O O . LYS A 1 172 ? 3.911 8.831 2.823 1.00 98.19 172 LYS A O 1
ATOM 1259 N N . PHE A 1 173 ? 3.151 8.591 0.717 1.00 97.88 173 PHE A N 1
ATOM 1260 C CA . PHE A 1 173 ? 1.798 9.063 1.015 1.00 97.88 173 PHE A CA 1
ATOM 1261 C C . PHE A 1 173 ? 1.133 8.231 2.122 1.00 97.88 173 PHE A C 1
ATOM 1263 O O . PHE A 1 173 ? 0.614 8.799 3.086 1.00 97.88 173 PHE A O 1
ATOM 1270 N N . LEU A 1 174 ? 1.172 6.898 2.012 1.00 98.12 174 LEU A N 1
ATOM 1271 C CA . LEU A 1 174 ? 0.569 6.000 3.003 1.00 98.12 174 LEU A CA 1
ATOM 1272 C C . LEU A 1 174 ? 1.233 6.144 4.374 1.00 98.12 174 LEU A C 1
ATOM 1274 O O . LEU A 1 174 ? 0.536 6.293 5.380 1.00 98.12 174 LEU A O 1
ATOM 1278 N N . TYR A 1 175 ? 2.568 6.173 4.401 1.00 98.25 175 TYR A N 1
ATOM 1279 C CA . TYR A 1 175 ? 3.340 6.363 5.626 1.00 98.25 175 TYR A CA 1
ATOM 1280 C C . TYR A 1 175 ? 2.970 7.672 6.330 1.00 98.25 175 TYR A C 1
ATOM 1282 O O . TYR A 1 175 ? 2.690 7.668 7.530 1.00 98.25 175 TYR A O 1
ATOM 1290 N N . GLU A 1 176 ? 2.949 8.791 5.600 1.00 97.94 176 GLU A N 1
ATOM 1291 C CA . GLU A 1 176 ? 2.654 10.111 6.166 1.00 97.94 176 GLU A CA 1
ATOM 1292 C C . GLU A 1 176 ? 1.215 10.197 6.679 1.00 97.94 176 GLU A C 1
ATOM 1294 O O . GLU A 1 176 ? 0.991 10.657 7.799 1.00 97.94 176 GLU A O 1
ATOM 1299 N N . LYS A 1 177 ? 0.231 9.716 5.909 1.00 97.50 177 LYS A N 1
ATOM 1300 C CA . LYS A 1 177 ? -1.178 9.735 6.332 1.00 97.50 177 LYS A CA 1
ATOM 1301 C C . LYS A 1 177 ? -1.412 8.894 7.582 1.00 97.50 177 LYS A C 1
ATOM 1303 O O . LYS A 1 177 ? -2.036 9.386 8.522 1.00 97.50 177 LYS A O 1
ATOM 1308 N N . ALA A 1 178 ? -0.882 7.674 7.616 1.00 96.88 178 ALA A N 1
ATOM 1309 C CA . ALA A 1 178 ? -1.010 6.799 8.774 1.00 96.88 178 ALA A CA 1
ATOM 1310 C C . ALA A 1 178 ? -0.278 7.358 10.004 1.00 96.88 178 ALA A C 1
ATOM 1312 O O . ALA A 1 178 ? -0.839 7.377 11.098 1.00 96.88 178 ALA A O 1
ATOM 1313 N N . SER A 1 179 ? 0.941 7.878 9.826 1.00 97.44 179 SER A N 1
ATOM 1314 C CA . SER A 1 179 ? 1.721 8.475 10.919 1.00 97.44 179 SER A CA 1
ATOM 1315 C C . SER A 1 179 ? 1.030 9.702 11.511 1.00 97.44 179 SER A C 1
ATOM 1317 O O . SER A 1 179 ? 0.961 9.830 12.730 1.00 97.44 179 SER A O 1
ATOM 1319 N N . ASN A 1 180 ? 0.470 10.574 10.668 1.00 95.94 180 ASN A N 1
ATOM 1320 C CA . ASN A 1 180 ? -0.279 11.741 11.131 1.00 95.94 180 ASN A CA 1
ATOM 1321 C C . ASN A 1 180 ? -1.539 11.326 11.900 1.00 95.94 180 ASN A C 1
ATOM 1323 O O . ASN A 1 180 ? -1.780 11.846 12.983 1.00 95.94 180 ASN A O 1
ATOM 1327 N N . ALA A 1 181 ? -2.302 10.353 11.389 1.00 94.81 181 ALA A N 1
ATOM 1328 C CA . ALA A 1 181 ? -3.498 9.847 12.064 1.00 94.81 181 ALA A CA 1
ATOM 1329 C C . ALA A 1 181 ? -3.184 9.186 13.421 1.00 94.81 181 ALA A C 1
ATOM 1331 O O . ALA A 1 181 ? -3.953 9.335 14.364 1.00 94.81 181 ALA A O 1
ATOM 1332 N N . LEU A 1 182 ? -2.044 8.495 13.539 1.00 95.06 182 LEU A N 1
ATOM 1333 C CA . LEU A 1 182 ? -1.561 7.927 14.806 1.00 95.06 182 LEU A CA 1
ATOM 1334 C C . LEU A 1 182 ? -1.075 8.996 15.793 1.00 95.06 182 LEU A C 1
ATOM 1336 O O . LEU A 1 182 ? -1.182 8.804 17.003 1.00 95.06 182 LEU A O 1
ATOM 1340 N N . ALA A 1 183 ? -0.500 10.087 15.282 1.00 93.69 183 ALA A N 1
ATOM 1341 C CA . ALA A 1 183 ? 0.027 11.180 16.091 1.00 93.69 183 ALA A CA 1
ATOM 1342 C C . ALA A 1 183 ? -1.067 12.125 16.591 1.00 93.69 183 ALA A C 1
ATOM 1344 O O . ALA A 1 183 ? -0.877 12.732 17.641 1.00 93.69 183 ALA A O 1
ATOM 1345 N N . SER A 1 184 ? -2.184 12.253 15.867 1.00 86.50 184 SER A N 1
ATOM 1346 C CA . SER A 1 184 ? -3.354 13.009 16.308 1.00 86.50 184 SER A CA 1
ATOM 1347 C C . SER A 1 184 ? -3.914 12.371 17.583 1.00 86.50 184 SER A C 1
ATOM 1349 O O . SER A 1 184 ? -4.530 11.304 17.514 1.00 86.50 184 SER A O 1
ATOM 1351 N N . PRO A 1 185 ? -3.721 12.989 18.764 1.00 58.97 185 PRO A N 1
ATOM 1352 C CA . PRO A 1 185 ? -4.358 12.504 19.972 1.00 58.97 185 PRO A CA 1
ATOM 1353 C C . PRO A 1 185 ? -5.846 12.747 19.756 1.00 58.97 185 PRO A C 1
ATOM 1355 O O . PRO A 1 185 ? -6.250 13.904 19.678 1.00 58.97 185 PRO A O 1
ATOM 1358 N N . GLY A 1 186 ? -6.618 11.672 19.544 1.00 61.0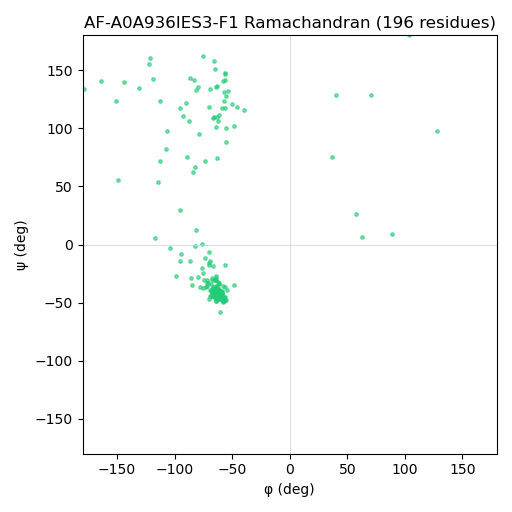6 186 GLY A N 1
ATOM 1359 C CA . GLY A 1 186 ? -8.040 11.747 19.206 1.00 61.06 186 GLY A CA 1
ATOM 1360 C C . GLY A 1 186 ? -8.688 12.856 20.017 1.00 61.06 186 GLY A C 1
ATOM 1361 O O . GLY A 1 186 ? -8.602 12.805 21.243 1.00 61.06 186 GLY A O 1
ATOM 1362 N N . GLU A 1 187 ? -9.179 13.880 19.313 1.00 50.69 187 GLU A N 1
ATOM 1363 C CA . GLU A 1 187 ? -9.581 15.194 19.821 1.00 50.69 187 GLU A CA 1
ATOM 1364 C C . GLU A 1 187 ? -10.754 15.037 20.794 1.00 50.69 187 GLU A C 1
ATOM 1366 O O . GLU A 1 187 ? -11.922 15.257 20.506 1.00 50.69 187 GLU A O 1
ATOM 1371 N N . SER A 1 1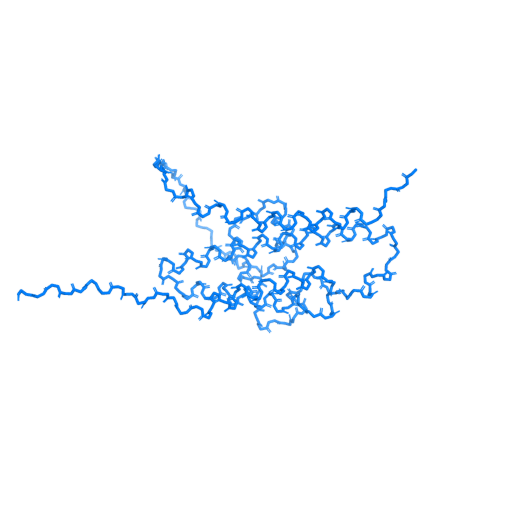88 ? -10.391 14.548 21.970 1.00 46.12 188 SER A N 1
ATOM 1372 C CA . SER A 1 188 ? -11.190 14.245 23.138 1.00 46.12 188 SER A CA 1
ATOM 1373 C C . SER A 1 188 ? -10.740 15.212 24.226 1.00 46.12 188 SER A C 1
ATOM 1375 O O . SER A 1 188 ? -10.361 14.818 25.325 1.00 46.12 188 SER A O 1
ATOM 1377 N N . ALA A 1 189 ? -10.766 16.496 23.887 1.00 44.53 189 ALA A N 1
ATOM 1378 C CA . ALA A 1 189 ? -11.177 17.537 24.808 1.00 44.53 189 ALA A CA 1
ATOM 1379 C C . ALA A 1 189 ? -12.554 17.972 24.294 1.00 44.53 189 ALA A C 1
ATOM 1381 O O . ALA A 1 189 ? -12.681 18.840 23.443 1.00 44.53 189 ALA A O 1
ATOM 1382 N N . ALA A 1 190 ? -13.615 17.244 24.637 1.00 50.75 190 ALA A N 1
ATOM 1383 C CA . ALA A 1 190 ? -14.439 17.698 25.748 1.00 50.75 190 ALA A CA 1
ATOM 1384 C C . ALA A 1 190 ? -14.533 19.234 25.757 1.00 50.75 190 ALA A C 1
ATOM 1386 O O . ALA A 1 190 ? -13.932 19.908 26.591 1.00 50.75 190 ALA A O 1
ATOM 1387 N N . THR A 1 191 ? -15.329 19.787 24.840 1.00 45.44 191 THR A N 1
ATOM 1388 C CA . THR A 1 191 ? -16.150 20.942 25.191 1.00 45.44 191 THR A CA 1
ATOM 1389 C C . THR A 1 191 ? -16.974 20.494 26.395 1.00 45.44 191 THR A C 1
ATOM 1391 O O . THR A 1 191 ? -18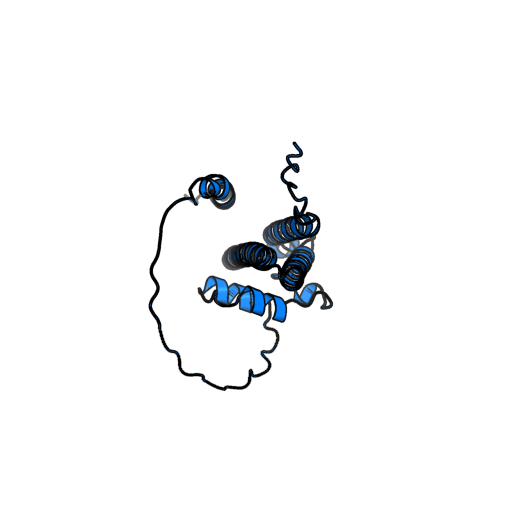.030 19.893 26.235 1.00 45.44 191 THR A O 1
ATOM 1394 N N . GLN A 1 192 ? -16.449 20.668 27.611 1.00 50.50 192 GLN A N 1
ATOM 1395 C CA . GLN A 1 192 ? -17.299 20.694 28.790 1.00 50.50 192 GLN A CA 1
ATOM 1396 C C . GLN A 1 192 ? -18.222 21.893 28.564 1.00 50.50 192 GLN A C 1
ATOM 1398 O O . GLN A 1 192 ? -17.712 23.018 28.529 1.00 50.50 192 GLN A O 1
ATOM 1403 N N . PRO A 1 193 ? -19.536 21.706 28.332 1.00 55.66 193 PRO A N 1
ATOM 1404 C CA . PRO A 1 193 ? -20.444 22.834 28.388 1.00 55.66 193 PRO A CA 1
ATOM 1405 C C . PRO A 1 193 ? -20.296 23.405 29.793 1.00 55.66 193 PRO A C 1
ATOM 1407 O O . PRO A 1 193 ? -20.482 22.691 30.782 1.00 55.66 193 PRO A O 1
ATOM 1410 N N . GLY A 1 194 ? -19.831 24.653 29.855 1.00 61.47 194 GLY A N 1
ATOM 1411 C CA . GLY A 1 194 ? -19.681 25.392 31.092 1.00 61.47 194 GLY A CA 1
ATOM 1412 C C . GLY A 1 194 ? -20.948 25.215 31.909 1.00 61.47 194 GLY A C 1
ATOM 1413 O O . GLY A 1 194 ? -22.041 25.532 31.453 1.00 61.47 194 GLY A O 1
ATOM 1414 N N . SER A 1 195 ? -20.760 24.620 33.080 1.00 64.19 195 SER A N 1
ATOM 1415 C CA . SER A 1 195 ? -21.715 24.580 34.166 1.00 64.19 195 SER A CA 1
ATOM 1416 C C . SER A 1 195 ? -22.232 25.996 34.398 1.00 64.19 195 SER A C 1
ATOM 1418 O O . SER A 1 195 ? -21.540 26.803 35.016 1.00 64.19 195 SER A O 1
ATOM 1420 N N . ASP A 1 196 ? -23.439 26.286 33.917 1.00 71.25 196 ASP A N 1
ATOM 1421 C CA . ASP A 1 196 ? -24.244 27.368 34.463 1.00 71.25 196 ASP A CA 1
ATOM 1422 C C . ASP A 1 196 ? -24.412 27.085 35.958 1.00 71.25 196 ASP A C 1
ATOM 1424 O O . ASP A 1 196 ? -24.942 26.047 36.367 1.00 71.25 196 ASP A O 1
ATOM 1428 N N . ALA A 1 197 ? -23.893 27.989 36.778 1.00 58.19 197 ALA A N 1
ATOM 1429 C CA . ALA A 1 197 ? -24.203 28.069 38.192 1.00 58.19 197 ALA A CA 1
ATOM 1430 C C . ALA A 1 197 ? -24.851 29.443 38.456 1.00 58.19 197 ALA A C 1
ATOM 1432 O O . ALA A 1 197 ? -24.470 30.412 37.795 1.00 58.19 197 ALA A O 1
ATOM 1433 N N . PRO A 1 198 ? -25.852 29.491 39.353 1.00 61.38 198 PRO A N 1
ATOM 1434 C CA . PRO A 1 198 ? -26.893 30.523 39.425 1.00 61.38 198 PRO A CA 1
ATOM 1435 C C . PRO A 1 198 ? -26.444 31.894 39.941 1.00 61.38 198 PRO A C 1
ATOM 1437 O O . PRO A 1 198 ? -25.470 31.955 40.726 1.00 61.38 198 PRO A O 1
#

Solvent-accessible surface area (backbone atoms only — not comparable to full-atom values): 11708 Å² total; per-residue (Å²): 135,81,82,62,77,68,59,60,58,53,49,56,55,48,52,55,48,50,64,60,55,52,59,76,59,62,80,75,68,88,79,77,88,82,90,86,90,78,91,80,89,74,82,85,77,90,65,80,82,70,84,74,71,63,52,58,61,56,58,55,25,50,37,40,69,73,66,60,60,77,65,49,57,61,52,46,60,58,38,49,59,81,86,53,63,51,74,75,52,30,81,58,90,43,23,47,69,63,57,67,69,44,56,74,82,64,36,49,64,50,50,52,50,51,53,52,42,50,51,28,46,52,51,53,50,51,54,38,52,54,47,24,52,52,30,41,75,71,67,38,50,67,62,16,48,52,52,31,50,43,40,24,47,40,9,55,35,27,42,58,74,58,24,31,66,73,47,21,54,52,10,48,51,36,23,51,54,24,49,50,60,70,65,49,71,75,87,74,71,74,81,68,78,77,77,86,74,136

Foldseek 3Di:
DDDDPVVVVVVLVVVVVVVVVVVVVVVPPPDDDDDDDDDDDDDDPPDDDDPPQQDQPLVLLVCLLVVVLPCLLVSLLRNFDLPDDLVSLENDQAFQVRLVPDDPVVSVVVVVSVSSSLVSLLVSLVVLQVVLVVCVVVVVPVSSLSSLVSLLSSLVSQADRRHYPSSNVSSVVSNVSSVVVNVPPPPPPDPPPPDDDD

Secondary structure (DSSP, 8-state):
-PPPHHHHHHHHHHHHHHHHHTHHHHTT------------------------PPPPHHHHHHHHHTT--TTHHHHHHHH--TTS-GGGG-S----HHHHHHS-HHHHHHHHHHHHHHHHHHHHHHHHHHHHHHHHHHTT-HHHHHHHHHHHHHHHHHT-STTS-HHHHHHHHHHHHHHHHHHHS--------------

Nearest PDB structures (foldseek):
  6xr2-assembly2_F  TM=5.443E-01  e=5.806E-01  synthetic construct
  6xr2-assembly1_B  TM=4.712E-01  e=6.797E-01  synthetic construct
  8e0o-assembly1_B  TM=5.586E-01  e=1.844E+00  synthetic construct
  6xr2-assembly2_E  TM=3.649E-01  e=1.575E+00  synthetic construct
  4iwb-assembly2_B  TM=3.164E-01  e=2.959E+00  Aquifex aeolicus

Sequence (198 aa):
MAPSRFATLAAAVACLACLIACERSAERDAADGGRASGPSSHAAATGAPAATQPRPLDVLVDEWVAGQQEDVAERLLAAVDCESPVEARRLYSMSEPEFAAIPDAARRPLHDSITARTTGLLQIGRACLQEAARLAAAEDRAAARRLLETLRCLGEANRGPEVVLLVDLVGKFLYEKASNALASPGESAATQPGSDAP

pLDDT: mean 79.59, std 20.9, range [40.44, 98.25]

Mean predicted aligned error: 12.43 Å